Protein AF-A0AAN5L5R9-F1 (afdb_monomer)

Radius of gyration: 19.5 Å; Cα contacts (8 Å, |Δi|>4): 440; chains: 1; bounding box: 41×38×70 Å

Mean predicted aligned error: 10.66 Å

Secondary structure (DSSP, 8-state):
---------SEEEHHHHHHHHTS-HHHHHHHHHTTSS--EEEEEEEEEEEEEES-HHHHHHHHHHSPB-TT-TT--EESSSSEEEEEPP-EEETTTTEEE--SSEEEEEPTTSPEEEEEEEEPSEEEEEEEEE-HHHHHHHHHHSEEE--TT-EEESS--TTSPPEEEEEPPTTHHHHHT-----S---------EEEGGGEEEEHHHHHHHHTTTT--TTPPPGGGGT----HHHHHHHTT--S-SS--

Foldseek 3Di:
DDPQPDDPDQKDQLCVLCVVLVHDLLVVLVCVLVLLFFKWFFFDWFWWKKKFFAAQVVVQVVQVPFDFDPPDPQRWGDLDPFKTKHADQPDADPVVRDGDCPSQWDFDQALVRDTDRGIIMGHIITIGGIWTFDSVQSVCQSPPQKDFDAAQRTWWFFGDPSRTGIGIHGAAPCNVVVLPDPDPDPDDDRDGHRDMDGSRRIMHGPVSSSVSVVCSPVCPPRPNCCVTGHPPPVVCVVSSVRGDDDPRDD

pLDDT: mean 75.8, std 18.41, range [27.66, 96.88]

Structure (mmCIF, N/CA/C/O backbone):
data_AF-A0AAN5L5R9-F1
#
_entry.id   AF-A0AAN5L5R9-F1
#
loop_
_atom_site.group_PDB
_atom_site.id
_atom_site.type_symbol
_atom_site.label_atom_id
_atom_site.label_alt_id
_atom_site.label_comp_id
_atom_site.label_asym_id
_atom_site.label_entity_id
_atom_site.label_seq_id
_atom_site.pdbx_PDB_ins_code
_atom_site.Cartn_x
_atom_site.Cartn_y
_atom_site.Cartn_z
_atom_site.occupancy
_atom_site.B_iso_or_equiv
_atom_site.auth_seq_id
_atom_site.auth_comp_id
_atom_site.auth_asym_id
_atom_site.auth_atom_id
_atom_site.pdbx_PDB_model_num
ATOM 1 N N . MET A 1 1 ? 0.797 -4.386 36.782 1.00 36.53 1 MET A N 1
ATOM 2 C CA . MET A 1 1 ? 1.076 -5.592 35.977 1.00 36.53 1 MET A CA 1
ATOM 3 C C . MET A 1 1 ? 0.472 -5.332 34.610 1.00 36.53 1 MET A C 1
ATOM 5 O O . MET A 1 1 ? -0.740 -5.215 34.541 1.00 36.53 1 MET A O 1
ATOM 9 N N . SER A 1 2 ? 1.279 -5.068 33.577 1.00 42.81 2 SER A N 1
ATOM 10 C CA . SER A 1 2 ? 0.749 -4.835 32.228 1.00 42.81 2 SER A CA 1
ATOM 11 C C . SER A 1 2 ? 0.478 -6.187 31.583 1.00 42.81 2 SER A C 1
ATOM 13 O O . SER A 1 2 ? 1.408 -6.832 31.086 1.00 42.81 2 SER A O 1
ATOM 15 N N . ASP A 1 3 ? -0.774 -6.628 31.628 1.00 50.56 3 ASP A N 1
ATOM 16 C CA . ASP A 1 3 ? -1.231 -7.716 30.773 1.00 50.56 3 ASP A CA 1
ATOM 17 C C . ASP A 1 3 ? -0.926 -7.315 29.333 1.00 50.56 3 ASP A C 1
ATOM 19 O O . ASP A 1 3 ? -1.492 -6.376 28.776 1.00 50.56 3 ASP A O 1
ATOM 23 N N . THR A 1 4 ? 0.079 -7.962 28.754 1.00 64.94 4 THR A N 1
ATOM 24 C CA . THR A 1 4 ? 0.469 -7.725 27.371 1.00 64.94 4 THR A CA 1
ATOM 25 C C . THR A 1 4 ? -0.589 -8.420 26.535 1.00 64.94 4 THR A C 1
ATOM 27 O O . THR A 1 4 ? -0.493 -9.622 26.283 1.00 64.94 4 THR A O 1
ATOM 30 N N . THR A 1 5 ? -1.646 -7.687 26.178 1.00 78.06 5 THR A N 1
ATOM 31 C CA . THR A 1 5 ? -2.718 -8.190 25.321 1.00 78.06 5 THR A CA 1
ATOM 32 C C . THR A 1 5 ? -2.087 -8.836 24.090 1.00 78.06 5 THR A C 1
ATOM 34 O O . THR A 1 5 ? -1.408 -8.182 23.294 1.00 78.06 5 THR A O 1
ATOM 37 N N . LYS A 1 6 ? -2.238 -10.158 23.966 1.00 85.62 6 LYS A N 1
ATOM 38 C CA . LYS A 1 6 ? -1.639 -10.919 22.870 1.00 85.62 6 LYS A CA 1
ATOM 39 C C . LYS A 1 6 ? -2.410 -10.616 21.592 1.00 85.62 6 LYS A C 1
ATOM 41 O O . LYS A 1 6 ? -3.610 -10.861 21.528 1.00 85.62 6 LYS A O 1
ATOM 46 N N . ILE A 1 7 ? -1.714 -10.124 20.571 1.00 89.75 7 ILE A N 1
ATOM 47 C CA . ILE A 1 7 ? -2.296 -9.871 19.250 1.00 89.75 7 ILE A CA 1
ATOM 48 C C . ILE A 1 7 ? -2.116 -11.141 18.401 1.00 89.75 7 ILE A C 1
ATOM 50 O O . ILE A 1 7 ? -0.974 -11.509 18.124 1.00 89.75 7 ILE A O 1
ATOM 54 N N . PRO A 1 8 ? -3.197 -11.836 17.997 1.00 88.12 8 PRO A N 1
ATOM 55 C CA . PRO A 1 8 ? -3.121 -13.158 17.364 1.00 88.12 8 PRO A CA 1
ATOM 56 C C . PRO A 1 8 ? -2.949 -13.101 15.835 1.00 88.12 8 PRO A C 1
ATOM 58 O O . PRO A 1 8 ? -3.268 -14.059 15.134 1.00 88.12 8 PRO A O 1
ATOM 61 N N . PHE A 1 9 ? -2.519 -11.966 15.293 1.00 89.50 9 PHE A N 1
ATOM 62 C CA . PHE A 1 9 ? -2.365 -11.731 13.859 1.00 89.50 9 PHE A CA 1
ATOM 63 C C . PHE A 1 9 ? -1.174 -10.807 13.610 1.00 89.50 9 PHE A C 1
ATOM 65 O O . PHE A 1 9 ? -0.846 -10.000 14.472 1.00 89.50 9 PHE A O 1
ATOM 72 N N . SER A 1 10 ? -0.550 -10.899 12.433 1.00 88.69 10 SER A N 1
ATOM 73 C CA . SER A 1 10 ? 0.464 -9.932 11.968 1.00 88.69 10 SER A CA 1
ATOM 74 C C . SER A 1 10 ? -0.176 -8.705 11.312 1.00 88.69 10 SER A C 1
ATOM 76 O O . SER A 1 10 ? 0.349 -7.598 11.387 1.00 88.69 10 SER A O 1
ATOM 78 N N . PHE A 1 11 ? -1.337 -8.899 10.695 1.00 91.94 11 PHE A N 1
ATOM 79 C CA . PHE A 1 11 ? -2.220 -7.874 10.149 1.00 91.94 11 PHE A CA 1
ATOM 80 C C . PHE A 1 11 ? -3.629 -8.464 10.024 1.00 91.94 11 PHE A C 1
ATOM 82 O O . PHE A 1 11 ? -3.794 -9.685 9.954 1.00 91.94 11 PHE A O 1
ATOM 89 N N . CYS A 1 12 ? -4.657 -7.622 10.035 1.00 95.31 12 CYS A N 1
ATOM 90 C CA . CYS A 1 12 ? -6.041 -8.059 9.868 1.00 95.31 12 CYS A CA 1
ATOM 91 C C . CYS A 1 12 ? -6.899 -6.979 9.204 1.00 95.31 12 CYS A C 1
ATOM 93 O O . CYS A 1 12 ? -6.474 -5.831 9.098 1.00 95.31 12 CYS A O 1
ATOM 95 N N . ARG A 1 13 ? -8.097 -7.362 8.749 1.00 96.81 13 ARG A N 1
ATOM 96 C CA . ARG A 1 13 ? -9.115 -6.422 8.261 1.00 96.81 13 ARG A CA 1
ATOM 97 C C . ARG A 1 13 ? -9.458 -5.409 9.352 1.00 96.81 13 ARG A C 1
ATOM 99 O O . ARG A 1 13 ? -9.545 -5.799 10.520 1.00 96.81 13 ARG A O 1
ATOM 106 N N . ILE A 1 14 ? -9.720 -4.157 8.979 1.00 96.56 14 ILE A N 1
ATOM 107 C CA . ILE A 1 14 ? -9.965 -3.091 9.966 1.00 96.56 14 ILE A CA 1
ATOM 108 C C . ILE A 1 14 ? -11.141 -3.394 10.895 1.00 96.56 14 ILE A C 1
ATOM 110 O O . ILE A 1 14 ? -11.038 -3.127 12.084 1.00 96.56 14 ILE A O 1
ATOM 114 N N . LYS A 1 15 ? -12.194 -4.063 10.407 1.00 96.88 15 LYS A N 1
ATOM 115 C CA . LYS A 1 15 ? -13.332 -4.482 11.237 1.00 96.88 15 LYS A CA 1
ATOM 116 C C . LYS A 1 15 ? -12.912 -5.371 12.405 1.00 96.88 15 LYS A C 1
ATOM 118 O O . LYS A 1 15 ? -13.290 -5.127 13.541 1.00 96.88 15 LYS A O 1
ATOM 123 N N . ARG A 1 16 ? -12.045 -6.357 12.149 1.00 96.12 16 ARG A N 1
ATOM 124 C CA . ARG A 1 16 ? -11.528 -7.242 13.202 1.00 96.12 16 ARG A CA 1
ATOM 125 C C . ARG A 1 16 ? -10.667 -6.479 14.211 1.00 96.12 16 ARG A C 1
ATOM 127 O O . ARG A 1 16 ? -10.659 -6.837 15.385 1.00 96.12 16 ARG A O 1
ATOM 134 N N . ALA A 1 17 ? -9.921 -5.470 13.763 1.00 95.19 17 ALA A N 1
ATOM 135 C CA . ALA A 1 17 ? -9.147 -4.621 14.662 1.00 95.19 17 ALA A CA 1
ATOM 136 C C . ALA A 1 17 ? -10.046 -3.711 15.506 1.00 95.19 17 ALA A C 1
ATOM 138 O O . ALA A 1 17 ? -9.802 -3.588 16.700 1.00 95.19 17 ALA A O 1
ATOM 139 N N . ALA A 1 18 ? -11.091 -3.136 14.908 1.00 95.50 18 ALA A N 1
ATOM 140 C CA . ALA A 1 18 ? -12.093 -2.322 15.587 1.00 95.50 18 ALA A CA 1
ATOM 141 C C . ALA A 1 18 ? -12.791 -3.128 16.696 1.00 95.50 18 ALA A C 1
ATOM 143 O O . ALA A 1 18 ? -12.755 -2.728 17.858 1.00 95.50 18 ALA A O 1
ATOM 144 N N . ASP A 1 19 ? -13.268 -4.336 16.369 1.00 95.56 19 ASP A N 1
ATOM 145 C CA . ASP A 1 19 ? -13.865 -5.274 17.330 1.00 95.56 19 ASP A CA 1
ATOM 146 C C . ASP A 1 19 ? -12.900 -5.611 18.481 1.00 95.56 19 ASP A C 1
ATOM 148 O O . ASP A 1 19 ? -13.293 -5.694 19.643 1.00 95.56 19 ASP A O 1
ATOM 152 N N . PHE A 1 20 ? -11.617 -5.804 18.164 1.00 94.25 20 PHE A N 1
ATOM 153 C CA . PHE A 1 20 ? -10.586 -6.132 19.148 1.00 94.25 20 PHE A CA 1
ATOM 154 C C . PHE A 1 20 ? -10.223 -4.952 20.063 1.00 94.25 20 PHE A C 1
ATOM 156 O O . PHE A 1 20 ? -9.892 -5.165 21.228 1.00 94.25 20 PHE A O 1
ATOM 163 N N . LEU A 1 21 ? -10.271 -3.724 19.544 1.00 92.88 21 LEU A N 1
ATOM 164 C CA . LEU A 1 21 ? -9.996 -2.485 20.278 1.00 92.88 21 LEU A CA 1
ATOM 165 C C . LEU A 1 21 ? -11.235 -1.938 21.009 1.00 92.88 21 LEU A C 1
ATOM 167 O O . LEU A 1 21 ? -11.095 -1.066 21.861 1.00 92.88 21 LEU A O 1
ATOM 171 N N . GLY A 1 22 ? -12.431 -2.446 20.697 1.00 93.69 22 GLY A N 1
ATOM 172 C CA . GLY A 1 22 ? -13.693 -1.947 21.245 1.00 93.69 22 GLY A CA 1
ATOM 173 C C . GLY A 1 22 ? -14.091 -0.574 20.695 1.00 93.69 22 GLY A C 1
ATOM 174 O O . GLY A 1 22 ? -14.677 0.219 21.426 1.00 93.69 22 GLY A O 1
ATOM 175 N N . VAL A 1 23 ? -13.751 -0.289 19.435 1.00 94.38 23 VAL A N 1
ATOM 176 C CA . VAL A 1 23 ? -14.047 0.976 18.731 1.00 94.38 23 VAL A CA 1
ATOM 177 C C . VAL A 1 23 ? -14.793 0.699 17.424 1.00 94.38 23 VAL A C 1
ATOM 179 O O . VAL A 1 23 ? -14.916 -0.457 17.019 1.00 94.38 23 VAL A O 1
ATOM 182 N N . SER A 1 24 ? -15.307 1.732 16.757 1.00 95.12 24 SER A N 1
ATOM 183 C CA . SER A 1 24 ? -15.933 1.582 15.438 1.00 95.12 24 SER A CA 1
ATOM 184 C C . SER A 1 24 ? -14.896 1.554 14.304 1.00 95.12 24 SER A C 1
ATOM 186 O O . SER A 1 24 ? -13.744 1.962 14.475 1.00 95.12 24 SER A O 1
ATOM 188 N N . THR A 1 25 ? -15.284 1.067 13.120 1.00 95.81 25 THR A N 1
ATOM 189 C CA . THR A 1 25 ? -14.437 1.179 11.917 1.00 95.81 25 THR A CA 1
ATOM 190 C C . THR A 1 25 ? -14.239 2.638 11.509 1.00 95.81 25 THR A C 1
ATOM 192 O O . THR A 1 25 ? -13.125 3.002 11.129 1.00 95.81 25 THR A O 1
ATOM 195 N N . ASP A 1 26 ? -15.262 3.477 11.684 1.00 94.94 26 ASP A N 1
ATOM 196 C CA . ASP A 1 26 ? -15.213 4.923 11.442 1.00 94.94 26 ASP A CA 1
ATOM 197 C C . ASP A 1 26 ? -14.176 5.631 12.322 1.00 94.94 26 ASP A C 1
ATOM 199 O O . ASP A 1 26 ? -13.482 6.531 11.846 1.00 94.94 26 ASP A O 1
ATOM 203 N N . ASP A 1 27 ? -14.000 5.197 13.576 1.00 94.06 27 ASP A N 1
ATOM 204 C CA . A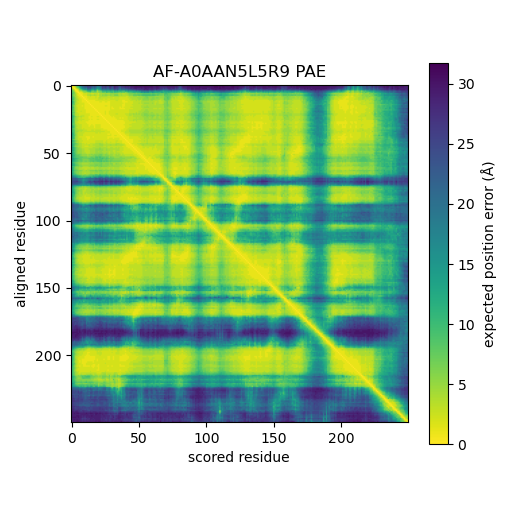SP A 1 27 ? -12.947 5.727 14.450 1.00 94.06 27 ASP A CA 1
ATOM 205 C C . ASP A 1 27 ? -11.562 5.435 13.856 1.00 94.06 27 ASP A C 1
ATOM 207 O O . ASP A 1 27 ? -10.722 6.328 13.756 1.00 94.06 27 ASP A O 1
ATOM 211 N N . LEU A 1 28 ? -11.324 4.203 13.389 1.00 94.75 28 LEU A N 1
ATOM 212 C CA . LEU A 1 28 ? -10.054 3.834 12.754 1.00 94.75 28 LEU A CA 1
ATOM 213 C C . LEU A 1 28 ? -9.829 4.582 11.432 1.00 94.75 28 LEU A C 1
ATOM 215 O O . LEU A 1 28 ? -8.716 5.037 11.172 1.00 94.75 28 LEU A O 1
ATOM 219 N N . LEU A 1 29 ? -10.869 4.749 10.612 1.00 94.19 29 LEU A N 1
ATOM 220 C CA . LEU A 1 29 ? -10.805 5.560 9.394 1.00 94.19 29 LEU A CA 1
ATOM 221 C C . LEU A 1 29 ? -10.483 7.025 9.716 1.00 94.19 29 LEU A C 1
ATOM 223 O O . LEU A 1 29 ? -9.623 7.618 9.069 1.00 94.19 29 LEU A O 1
ATOM 227 N N . SER A 1 30 ? -11.094 7.591 10.756 1.00 92.62 30 SER A N 1
ATOM 228 C CA . SER A 1 30 ? -10.844 8.967 11.205 1.00 92.62 30 SER A CA 1
ATOM 229 C C . SER A 1 30 ? -9.409 9.159 11.701 1.00 92.62 30 SER A C 1
ATOM 231 O O . SER A 1 30 ? -8.770 10.169 11.392 1.00 92.62 30 SER A O 1
ATOM 233 N N . LEU A 1 31 ? -8.860 8.172 12.418 1.00 91.62 31 LEU A N 1
ATOM 234 C CA . LEU A 1 31 ? -7.445 8.162 12.798 1.00 91.62 31 LEU A CA 1
ATOM 235 C C . LEU A 1 31 ? -6.528 8.088 11.578 1.00 91.62 31 LEU A C 1
ATOM 237 O O . LEU A 1 31 ? -5.478 8.725 11.575 1.00 91.62 31 LEU A O 1
ATOM 241 N N . ALA A 1 32 ? -6.907 7.329 10.551 1.00 90.50 32 ALA A N 1
ATOM 242 C CA . ALA A 1 32 ? -6.136 7.227 9.319 1.00 90.50 32 ALA A CA 1
ATOM 243 C C . ALA A 1 32 ? -6.168 8.535 8.511 1.00 90.50 32 ALA A C 1
ATOM 245 O O . ALA A 1 32 ? -5.127 8.971 8.031 1.00 90.50 32 ALA A O 1
ATOM 246 N N . VAL A 1 33 ? -7.327 9.203 8.425 1.00 88.62 33 VAL A N 1
ATOM 247 C CA . VAL A 1 33 ? -7.455 10.537 7.803 1.00 88.62 33 VAL A CA 1
ATOM 248 C C . VAL A 1 33 ? -6.671 11.598 8.576 1.00 88.62 33 VAL A C 1
ATOM 250 O O . VAL A 1 33 ? -6.102 12.503 7.980 1.00 88.62 33 VAL A O 1
ATOM 253 N N . SER A 1 34 ? -6.589 11.464 9.899 1.00 85.75 34 SER A N 1
ATOM 254 C CA . SER A 1 34 ? -5.754 12.324 10.748 1.00 85.75 34 SER A CA 1
ATOM 255 C C . SER A 1 34 ? -4.280 11.897 10.764 1.00 85.75 34 SER A C 1
ATOM 257 O O . SER A 1 34 ? -3.533 12.348 11.624 1.00 85.75 34 SER A O 1
ATOM 259 N N . GLU A 1 35 ? -3.876 10.970 9.889 1.00 84.12 35 GLU A N 1
ATOM 260 C CA . GLU A 1 35 ? -2.507 10.456 9.762 1.00 84.12 35 GLU A CA 1
ATOM 261 C C . GLU A 1 35 ? -1.923 9.864 11.063 1.00 84.12 35 GLU A C 1
ATOM 263 O O . GLU A 1 35 ? -0.708 9.704 11.209 1.00 84.12 35 GLU A O 1
ATOM 268 N N . LYS A 1 36 ? -2.776 9.476 12.019 1.00 86.31 36 LYS A N 1
ATOM 269 C CA . LYS A 1 36 ? -2.401 8.844 13.300 1.00 86.31 36 LYS A CA 1
ATOM 270 C C . LYS A 1 36 ? -2.150 7.346 13.169 1.00 86.31 36 LYS A C 1
ATOM 272 O O . LYS A 1 36 ? -1.428 6.768 13.980 1.00 86.31 36 LYS A O 1
ATOM 277 N N . ILE A 1 37 ? -2.736 6.715 12.154 1.00 90.06 37 ILE A N 1
ATOM 278 C CA . ILE A 1 37 ? -2.472 5.325 11.769 1.00 90.06 37 ILE A CA 1
ATOM 279 C C . ILE A 1 37 ? -2.349 5.203 10.248 1.00 90.06 37 ILE A C 1
ATOM 281 O O . ILE A 1 37 ? -2.647 6.133 9.508 1.00 90.06 37 ILE A O 1
ATOM 285 N N . THR A 1 38 ? -1.942 4.027 9.773 1.00 89.31 38 THR A N 1
ATOM 286 C CA . THR A 1 38 ? -1.720 3.741 8.350 1.00 89.31 38 THR A CA 1
ATOM 287 C C . THR A 1 38 ? -2.502 2.499 7.975 1.00 89.31 38 THR A C 1
ATOM 289 O O . THR A 1 38 ? -2.138 1.377 8.333 1.00 89.31 38 THR A O 1
ATOM 292 N N . LEU A 1 39 ? -3.574 2.698 7.223 1.00 92.50 39 LEU A N 1
ATOM 293 C CA . LEU A 1 39 ? -4.335 1.595 6.662 1.00 92.50 39 LEU A CA 1
ATOM 294 C C . LEU A 1 39 ? -3.689 1.131 5.359 1.00 92.50 39 LEU A C 1
ATOM 296 O O . LEU A 1 39 ? -2.985 1.881 4.690 1.00 92.50 39 LEU A O 1
ATOM 300 N N . CYS A 1 40 ? -3.891 -0.137 5.034 1.00 92.56 40 CYS A N 1
ATOM 301 C CA . CYS A 1 40 ? -3.339 -0.770 3.845 1.00 92.56 40 CYS A CA 1
ATOM 302 C C . CYS A 1 40 ? -4.442 -1.473 3.061 1.00 92.56 40 CYS A C 1
ATOM 304 O O . CYS A 1 40 ? -5.400 -1.962 3.648 1.00 92.56 40 CYS A O 1
ATOM 306 N N . VAL A 1 41 ? -4.259 -1.637 1.761 1.00 93.06 41 VAL A N 1
ATOM 307 C CA . VAL A 1 41 ? -4.936 -2.670 0.974 1.00 93.06 41 VAL A CA 1
ATOM 308 C C . VAL A 1 41 ? -4.001 -3.861 0.821 1.00 93.06 41 VAL A C 1
ATOM 310 O O . VAL A 1 41 ? -2.780 -3.704 0.783 1.00 93.06 41 VAL A O 1
ATOM 313 N N . ARG A 1 42 ? -4.563 -5.068 0.754 1.00 92.19 42 ARG A N 1
ATOM 314 C CA . ARG A 1 42 ? -3.791 -6.277 0.460 1.00 92.19 42 ARG A CA 1
ATOM 315 C C . ARG A 1 42 ? -3.944 -6.619 -1.016 1.00 92.19 42 ARG A C 1
ATOM 317 O O . ARG A 1 42 ? -5.037 -6.988 -1.431 1.00 92.19 42 ARG A O 1
ATOM 324 N N . LEU A 1 43 ? -2.852 -6.535 -1.762 1.00 90.31 43 LEU A N 1
ATOM 325 C CA . LEU A 1 43 ? -2.796 -6.864 -3.181 1.00 90.31 43 LEU A CA 1
ATOM 326 C C . LEU A 1 43 ? -2.277 -8.286 -3.393 1.00 90.31 43 LEU A C 1
ATOM 328 O O . LEU A 1 43 ? -1.421 -8.771 -2.645 1.00 90.31 43 LEU A O 1
ATOM 332 N N . ASP A 1 44 ? -2.795 -8.928 -4.434 1.00 88.56 44 ASP A N 1
ATOM 333 C CA . ASP A 1 44 ? -2.403 -10.264 -4.873 1.00 88.56 44 ASP A CA 1
ATOM 334 C C . ASP A 1 44 ? -2.134 -10.254 -6.382 1.00 88.56 44 ASP A C 1
ATOM 336 O O . ASP A 1 44 ? -2.908 -10.765 -7.186 1.00 88.56 44 ASP A O 1
ATOM 340 N N . GLY A 1 45 ? -1.057 -9.570 -6.770 1.00 87.31 45 GLY A N 1
ATOM 341 C CA . GLY A 1 45 ? -0.596 -9.512 -8.153 1.00 87.31 45 GLY A CA 1
ATOM 342 C C . GLY A 1 45 ? -1.276 -8.438 -8.997 1.00 87.31 45 GLY A C 1
ATOM 343 O O . GLY A 1 45 ? -1.559 -8.684 -10.168 1.00 87.31 45 GLY A O 1
ATOM 344 N N . LEU A 1 46 ? -1.531 -7.255 -8.424 1.00 87.56 46 LEU A N 1
ATOM 345 C CA . LEU A 1 46 ? -2.071 -6.115 -9.172 1.00 87.56 46 LEU A CA 1
ATOM 346 C C . LEU A 1 46 ? -1.073 -5.688 -10.255 1.00 87.56 46 LEU A C 1
ATOM 348 O O . LEU A 1 46 ? 0.044 -5.281 -9.926 1.00 87.56 46 LEU A O 1
ATOM 352 N N . LYS A 1 47 ? -1.479 -5.763 -11.527 1.00 87.44 47 LYS A N 1
ATOM 353 C CA . LYS A 1 47 ? -0.670 -5.301 -12.659 1.00 87.44 47 LYS A CA 1
ATOM 354 C C . LYS A 1 47 ? -0.443 -3.793 -12.534 1.00 87.44 47 LYS A C 1
ATOM 356 O O . LYS A 1 47 ? -1.391 -3.031 -12.348 1.00 87.44 47 LYS A O 1
ATOM 361 N N . SER A 1 48 ? 0.818 -3.384 -12.506 1.00 87.56 48 SER A N 1
ATOM 362 C CA . SER A 1 48 ? 1.210 -2.022 -12.143 1.00 87.56 48 SER A CA 1
ATOM 363 C C . SER A 1 48 ? 2.630 -1.680 -12.591 1.00 87.56 48 SER A C 1
ATOM 365 O O . SER A 1 48 ? 3.413 -2.565 -12.925 1.00 87.56 48 SER A O 1
ATOM 367 N N . VAL A 1 49 ? 2.962 -0.393 -12.556 1.00 88.31 49 VAL A N 1
ATOM 368 C CA . VAL A 1 49 ? 4.329 0.137 -12.665 1.00 88.31 49 VAL A CA 1
ATOM 369 C C . VAL A 1 49 ? 4.723 0.783 -11.337 1.00 88.31 49 VAL A C 1
ATOM 371 O O . VAL A 1 49 ? 3.880 1.372 -10.653 1.00 88.31 49 VAL A O 1
ATOM 374 N N . LEU A 1 50 ? 5.999 0.675 -10.959 1.00 89.25 50 LEU A N 1
ATOM 375 C CA . LEU A 1 50 ? 6.578 1.468 -9.879 1.00 89.25 50 LEU A CA 1
ATOM 376 C C . LEU A 1 50 ? 7.051 2.803 -10.439 1.00 89.25 50 LEU A C 1
ATOM 378 O O . LEU A 1 50 ? 7.875 2.832 -11.347 1.00 89.25 50 LEU A O 1
ATOM 382 N N . TRP A 1 51 ? 6.589 3.896 -9.850 1.00 86.69 51 TRP A N 1
ATOM 383 C CA . TRP A 1 51 ? 7.155 5.221 -10.069 1.00 86.69 51 TRP A CA 1
ATOM 384 C C . TRP A 1 51 ? 7.961 5.603 -8.832 1.00 86.69 51 TRP A C 1
ATOM 386 O O . TRP A 1 51 ? 7.433 5.567 -7.719 1.00 86.69 51 TRP A O 1
ATOM 396 N N . ILE A 1 52 ? 9.249 5.890 -9.015 1.00 87.25 52 ILE A N 1
ATOM 397 C CA . ILE A 1 52 ? 10.242 5.941 -7.938 1.00 87.25 52 ILE A CA 1
ATOM 398 C C . ILE A 1 52 ? 11.119 7.193 -8.064 1.00 87.25 52 ILE A C 1
ATOM 400 O O . ILE A 1 52 ? 11.558 7.545 -9.157 1.00 87.25 52 ILE A O 1
ATOM 404 N N . GLU A 1 53 ? 11.421 7.850 -6.943 1.00 85.62 53 GLU A N 1
ATOM 405 C CA . GLU A 1 53 ? 12.470 8.875 -6.867 1.00 85.62 53 GLU A CA 1
ATOM 406 C C . GLU A 1 53 ? 13.867 8.227 -6.891 1.00 85.62 53 GLU A C 1
ATOM 408 O O . GLU A 1 53 ? 14.182 7.361 -6.080 1.00 85.62 53 GLU A O 1
ATOM 413 N N . GLY A 1 54 ? 14.717 8.646 -7.822 1.00 86.50 54 GLY A N 1
ATOM 414 C CA . GLY A 1 54 ? 16.072 8.141 -8.030 1.00 86.50 54 GLY A CA 1
ATOM 415 C C . GLY A 1 54 ? 16.415 7.999 -9.511 1.00 86.50 54 GLY A C 1
ATOM 416 O O . GLY A 1 54 ? 15.534 7.989 -10.378 1.00 86.50 54 GLY A O 1
ATOM 417 N N . ASN A 1 55 ? 17.710 7.880 -9.813 1.00 88.44 55 ASN A N 1
ATOM 418 C CA . ASN A 1 55 ? 18.155 7.589 -11.174 1.00 88.44 55 ASN A CA 1
ATOM 419 C C . ASN A 1 55 ? 18.075 6.085 -11.483 1.00 88.44 55 ASN A C 1
ATOM 421 O O . ASN A 1 55 ? 18.228 5.236 -10.605 1.00 88.44 55 ASN A O 1
ATOM 425 N N . ALA A 1 56 ? 17.840 5.762 -12.753 1.00 87.06 56 ALA A N 1
ATOM 426 C CA . ALA A 1 56 ? 17.542 4.405 -13.203 1.00 87.06 56 ALA A CA 1
ATOM 427 C C . ALA A 1 56 ? 18.646 3.380 -12.885 1.00 87.06 56 ALA A C 1
ATOM 429 O O . ALA A 1 56 ? 18.350 2.224 -12.570 1.00 87.06 56 ALA A O 1
ATOM 430 N N . THR A 1 57 ? 19.913 3.796 -12.950 1.00 85.44 57 THR A N 1
ATOM 431 C CA . THR A 1 57 ? 21.062 2.922 -12.683 1.00 85.44 57 THR A CA 1
ATOM 432 C C . THR A 1 57 ? 21.115 2.531 -11.209 1.00 85.44 57 THR A C 1
ATOM 434 O O . THR A 1 57 ? 21.124 1.344 -10.894 1.00 85.44 57 THR A O 1
ATOM 437 N N . GLU A 1 58 ? 21.060 3.510 -10.302 1.00 88.44 58 GLU A N 1
ATOM 438 C CA . GLU A 1 58 ? 21.061 3.265 -8.855 1.00 88.44 58 GLU A CA 1
ATOM 439 C C . GLU A 1 58 ? 19.844 2.451 -8.412 1.00 88.44 58 GLU A C 1
ATOM 441 O O . GLU A 1 58 ? 19.959 1.567 -7.564 1.00 88.44 58 GLU A O 1
ATOM 446 N N . LEU A 1 59 ? 18.679 2.706 -9.012 1.00 89.19 59 LEU A N 1
ATOM 447 C CA . LEU A 1 59 ? 17.458 1.963 -8.710 1.00 89.19 59 LEU A CA 1
ATOM 448 C C . LEU A 1 59 ? 17.515 0.513 -9.191 1.00 89.19 59 LEU A C 1
ATOM 450 O O . LEU A 1 59 ? 16.991 -0.373 -8.516 1.00 89.19 59 LEU A O 1
ATOM 454 N N . SER A 1 60 ? 18.179 0.252 -10.318 1.00 88.69 60 SER A N 1
ATOM 455 C CA . SER A 1 60 ? 18.402 -1.115 -10.798 1.00 88.69 60 SER A CA 1
ATOM 456 C C . SER A 1 60 ? 19.282 -1.901 -9.823 1.00 88.69 60 SER A C 1
ATOM 458 O O . SER A 1 60 ? 18.924 -3.015 -9.438 1.00 88.69 60 SER A O 1
ATOM 460 N N . ASP A 1 61 ? 20.380 -1.300 -9.356 1.00 88.62 61 ASP A N 1
ATOM 461 C CA . ASP A 1 61 ? 21.268 -1.911 -8.359 1.00 88.62 61 ASP A CA 1
ATOM 462 C C . ASP A 1 61 ? 20.553 -2.124 -7.017 1.00 88.62 61 ASP A C 1
ATOM 464 O O . ASP A 1 61 ? 20.654 -3.192 -6.404 1.00 88.62 61 ASP A O 1
ATOM 468 N N . TRP A 1 62 ? 19.777 -1.129 -6.575 1.00 89.88 62 TRP A N 1
ATOM 469 C CA . TRP A 1 62 ? 18.954 -1.221 -5.373 1.00 89.88 62 TRP A CA 1
ATOM 470 C C . TRP A 1 62 ? 17.960 -2.380 -5.462 1.00 89.88 62 TRP A C 1
ATOM 472 O O . TRP A 1 62 ? 17.927 -3.217 -4.559 1.00 89.88 62 TRP A O 1
ATOM 482 N N . TYR A 1 63 ? 17.190 -2.482 -6.546 1.00 88.88 63 TYR A N 1
ATOM 483 C CA . TYR A 1 63 ? 16.171 -3.519 -6.695 1.00 88.88 63 TYR A CA 1
ATOM 484 C C . TYR A 1 63 ? 16.778 -4.927 -6.711 1.00 88.88 63 TYR A C 1
ATOM 486 O O . TYR A 1 63 ? 16.270 -5.825 -6.039 1.00 88.88 63 TYR A O 1
ATOM 494 N N . LEU A 1 64 ? 17.917 -5.109 -7.387 1.00 85.62 64 LEU A N 1
ATOM 495 C CA . LEU A 1 64 ? 18.652 -6.378 -7.397 1.00 85.62 64 LEU A CA 1
ATOM 496 C C . LEU A 1 64 ? 19.240 -6.745 -6.027 1.00 85.62 64 LEU A C 1
ATOM 498 O O . LEU A 1 64 ? 19.426 -7.926 -5.734 1.00 85.62 64 LEU A O 1
ATOM 502 N N . SER A 1 65 ? 19.508 -5.757 -5.170 1.00 88.44 65 SER A N 1
ATOM 503 C CA . SER A 1 65 ? 19.962 -5.998 -3.796 1.00 88.44 65 SER A CA 1
ATOM 504 C C . SER A 1 65 ? 18.849 -6.502 -2.863 1.00 88.44 65 SER A C 1
ATOM 506 O O . SER A 1 65 ? 19.137 -7.049 -1.793 1.00 88.44 65 SER A O 1
ATOM 508 N N . LEU A 1 66 ? 17.576 -6.339 -3.248 1.00 88.88 66 LEU A N 1
ATOM 509 C CA . LEU A 1 66 ? 16.435 -6.726 -2.425 1.00 88.88 66 LEU A CA 1
ATOM 510 C C . LEU A 1 66 ? 16.308 -8.247 -2.325 1.00 88.88 66 LEU A C 1
ATOM 512 O O . LEU A 1 66 ? 16.381 -8.979 -3.312 1.00 88.88 66 LEU A O 1
ATOM 516 N N . SER A 1 67 ? 16.001 -8.724 -1.118 1.00 86.38 67 SER A N 1
ATOM 517 C CA . SER A 1 67 ? 15.700 -10.140 -0.895 1.00 86.38 67 SER A CA 1
ATOM 518 C C . SER A 1 67 ? 14.488 -10.601 -1.711 1.00 86.38 67 SER A C 1
ATOM 520 O O . SER A 1 67 ? 13.475 -9.901 -1.798 1.00 86.38 67 SER A O 1
ATOM 522 N N . THR A 1 68 ? 14.557 -11.815 -2.247 1.00 80.56 68 THR A N 1
ATOM 523 C CA . THR A 1 68 ? 13.435 -12.433 -2.953 1.00 80.56 68 THR A CA 1
ATOM 524 C C . THR A 1 68 ? 12.320 -12.823 -1.983 1.00 80.56 68 THR A C 1
ATOM 526 O O . THR A 1 68 ? 12.551 -13.372 -0.899 1.00 80.56 68 THR A O 1
ATOM 529 N N . ASN A 1 69 ? 11.076 -12.571 -2.378 1.00 73.81 69 ASN A N 1
ATOM 530 C CA . ASN A 1 69 ? 9.900 -13.072 -1.693 1.00 73.81 69 ASN A CA 1
ATOM 531 C C . ASN A 1 69 ? 9.686 -14.541 -2.081 1.00 73.81 69 ASN A C 1
ATOM 533 O O . ASN A 1 69 ? 9.077 -14.857 -3.101 1.00 73.81 69 ASN A O 1
ATOM 537 N N . ASN A 1 70 ? 10.163 -15.451 -1.233 1.00 55.00 70 ASN A N 1
ATOM 538 C CA . ASN A 1 70 ? 10.072 -16.902 -1.443 1.00 55.00 70 ASN A CA 1
ATOM 539 C C . ASN A 1 70 ? 8.623 -17.447 -1.508 1.00 55.00 70 ASN A C 1
ATOM 541 O O . ASN A 1 70 ? 8.432 -18.649 -1.670 1.00 55.00 70 ASN A O 1
ATOM 545 N N . SER A 1 71 ? 7.601 -16.595 -1.339 1.00 51.97 71 SER A N 1
ATOM 546 C CA . SER A 1 71 ? 6.182 -16.966 -1.287 1.00 51.97 71 SER A CA 1
ATOM 547 C C . SER A 1 71 ? 5.466 -16.991 -2.644 1.00 51.97 71 SER A C 1
ATOM 549 O O . SER A 1 71 ? 4.330 -17.465 -2.681 1.00 51.97 71 SER A O 1
ATOM 551 N N . ALA A 1 72 ? 6.042 -16.475 -3.735 1.00 52.03 72 ALA A N 1
ATOM 552 C CA . ALA A 1 72 ? 5.309 -16.319 -4.996 1.00 52.03 72 ALA A CA 1
ATOM 553 C C . ALA A 1 72 ? 6.061 -16.892 -6.204 1.00 52.03 72 ALA A C 1
ATOM 555 O O . ALA A 1 72 ? 7.250 -16.648 -6.388 1.00 52.03 72 ALA A O 1
ATOM 556 N N . LEU A 1 73 ? 5.313 -17.569 -7.082 1.00 50.34 73 LEU A N 1
ATOM 557 C CA . LEU A 1 73 ? 5.724 -18.092 -8.397 1.00 50.34 73 LEU A CA 1
ATOM 558 C C . LEU A 1 73 ? 6.280 -17.018 -9.367 1.00 50.34 73 LEU A C 1
ATOM 560 O O . LEU A 1 73 ? 6.650 -17.348 -10.488 1.00 50.34 73 LEU A O 1
ATOM 564 N N . ALA A 1 74 ? 6.328 -15.747 -8.958 1.00 59.97 74 ALA A N 1
ATOM 565 C CA . ALA A 1 74 ? 6.570 -14.584 -9.809 1.00 59.97 74 ALA A CA 1
ATOM 566 C C . ALA A 1 74 ? 7.937 -13.899 -9.602 1.00 59.97 74 ALA A C 1
ATOM 568 O O . ALA A 1 74 ? 8.133 -12.824 -10.148 1.00 59.97 74 ALA A O 1
ATOM 569 N N . PHE A 1 75 ? 8.869 -14.463 -8.817 1.00 75.06 75 PHE A N 1
ATOM 570 C CA . PHE A 1 75 ? 10.173 -13.825 -8.527 1.00 75.06 75 PHE A CA 1
ATOM 571 C C . PHE A 1 75 ? 10.049 -12.386 -7.973 1.00 75.06 75 PHE A C 1
ATOM 573 O O . PHE A 1 75 ? 10.814 -11.495 -8.325 1.00 75.06 75 PHE A O 1
ATOM 580 N N . ALA A 1 76 ? 9.069 -12.139 -7.097 1.00 87.00 76 ALA A N 1
ATOM 581 C CA . ALA A 1 76 ? 8.895 -10.821 -6.487 1.00 87.00 76 ALA A CA 1
ATOM 582 C C . ALA A 1 76 ? 10.048 -10.485 -5.528 1.00 87.00 76 ALA A C 1
ATOM 584 O O . ALA A 1 76 ? 10.513 -11.350 -4.786 1.00 87.00 76 ALA A O 1
ATOM 585 N N . HIS A 1 77 ? 10.440 -9.216 -5.469 1.00 89.06 77 HIS A N 1
ATOM 586 C CA . HIS A 1 77 ? 11.409 -8.691 -4.508 1.00 89.06 77 HIS A CA 1
ATOM 587 C C . HIS A 1 77 ? 10.699 -7.984 -3.349 1.00 89.06 77 HIS A C 1
ATOM 589 O O . HIS A 1 77 ? 9.695 -7.291 -3.542 1.00 89.06 77 HIS A O 1
ATOM 595 N N . ASN A 1 78 ? 11.203 -8.172 -2.127 1.00 88.69 78 ASN A N 1
ATOM 596 C CA . ASN A 1 78 ? 10.681 -7.508 -0.932 1.00 88.69 78 ASN A CA 1
ATOM 597 C C . ASN A 1 78 ? 11.173 -6.058 -0.892 1.00 88.69 78 ASN A C 1
ATOM 599 O O . ASN A 1 78 ? 12.331 -5.817 -0.564 1.00 88.69 78 ASN A O 1
ATOM 603 N N . ILE A 1 79 ? 10.283 -5.109 -1.184 1.00 88.62 79 ILE A N 1
ATOM 604 C CA . ILE A 1 79 ? 10.553 -3.668 -1.061 1.00 88.62 79 ILE A CA 1
ATOM 605 C C . ILE A 1 79 ? 10.482 -3.243 0.410 1.00 88.62 79 ILE A C 1
ATOM 607 O O . ILE A 1 79 ? 11.246 -2.403 0.866 1.00 88.62 79 ILE A O 1
ATOM 611 N N . SER A 1 80 ? 9.562 -3.835 1.172 1.00 84.31 80 SER A N 1
ATOM 612 C CA . SER A 1 80 ? 9.457 -3.641 2.618 1.00 84.31 80 SER A CA 1
ATOM 613 C C . SER A 1 80 ? 9.079 -4.954 3.300 1.00 84.31 80 SER A C 1
ATOM 615 O O . SER A 1 80 ? 8.843 -5.976 2.654 1.00 84.31 80 SER A O 1
ATOM 617 N N . LYS A 1 81 ? 8.948 -4.933 4.632 1.00 82.19 81 LYS A N 1
ATOM 618 C CA . LYS A 1 81 ? 8.530 -6.103 5.422 1.00 82.19 81 LYS A CA 1
ATOM 619 C C . LYS A 1 81 ? 7.220 -6.744 4.936 1.00 82.19 81 LYS A C 1
ATOM 621 O O . LYS A 1 81 ? 7.047 -7.949 5.102 1.00 82.19 81 LYS A O 1
ATOM 626 N N . TYR A 1 82 ? 6.282 -5.950 4.416 1.00 85.56 82 TYR A N 1
ATOM 627 C CA . TYR A 1 82 ? 4.968 -6.440 3.982 1.00 85.56 82 TYR A CA 1
ATOM 628 C C . TYR A 1 82 ? 4.643 -6.108 2.526 1.00 85.56 82 TYR A C 1
ATOM 630 O O . TYR A 1 82 ? 3.556 -6.462 2.077 1.00 85.56 82 TYR A O 1
ATOM 638 N N . THR A 1 83 ? 5.549 -5.455 1.802 1.00 88.38 83 THR A N 1
ATOM 639 C CA . THR A 1 83 ? 5.326 -4.988 0.435 1.00 88.38 83 THR A CA 1
ATOM 640 C C . THR A 1 83 ? 6.337 -5.633 -0.501 1.00 88.38 83 THR A C 1
ATOM 642 O O . THR A 1 83 ? 7.541 -5.580 -0.251 1.00 88.38 83 THR A O 1
ATOM 645 N N . SER A 1 84 ? 5.862 -6.223 -1.595 1.00 90.62 84 SER A N 1
ATOM 646 C CA . SER A 1 84 ? 6.734 -6.817 -2.608 1.00 90.62 84 SER A CA 1
ATOM 647 C C . SER A 1 84 ? 6.226 -6.549 -4.015 1.00 90.62 84 SER A C 1
ATOM 649 O O . SER A 1 84 ? 5.019 -6.418 -4.229 1.00 90.62 84 SER A O 1
ATOM 651 N N . PHE A 1 85 ? 7.149 -6.513 -4.967 1.00 90.62 85 PHE A N 1
ATOM 652 C CA . PHE A 1 85 ? 6.854 -6.263 -6.372 1.00 90.62 85 PHE A CA 1
ATOM 653 C C . PHE A 1 85 ? 7.672 -7.199 -7.256 1.00 90.62 85 PHE A C 1
ATOM 655 O O . PHE A 1 85 ? 8.858 -7.396 -6.995 1.00 90.62 85 PHE A O 1
ATOM 662 N N . ALA A 1 86 ? 7.048 -7.770 -8.280 1.00 89.81 86 ALA A N 1
ATOM 663 C CA . ALA A 1 86 ? 7.719 -8.533 -9.329 1.00 89.81 86 ALA A CA 1
ATOM 664 C C . ALA A 1 86 ? 7.686 -7.733 -10.625 1.00 89.81 86 ALA A C 1
ATOM 666 O O . ALA A 1 86 ? 6.609 -7.299 -11.008 1.00 89.81 86 ALA A O 1
ATOM 667 N N . ILE A 1 87 ? 8.818 -7.570 -11.300 1.00 87.44 87 ILE A N 1
ATOM 668 C CA . ILE A 1 87 ? 8.846 -7.006 -12.654 1.00 87.44 87 ILE A CA 1
ATOM 669 C C . ILE A 1 87 ? 8.559 -8.138 -13.658 1.00 87.44 87 ILE A C 1
ATOM 671 O O . ILE A 1 87 ? 9.162 -9.211 -13.573 1.00 87.44 87 ILE A O 1
ATOM 675 N N . ASP A 1 88 ? 7.598 -7.922 -14.562 1.00 80.44 88 ASP A N 1
ATOM 676 C CA . ASP A 1 88 ? 7.185 -8.895 -15.579 1.00 80.44 88 ASP A CA 1
ATOM 677 C C . ASP A 1 88 ? 8.287 -9.067 -16.643 1.00 80.44 88 ASP A C 1
ATOM 679 O O . ASP A 1 88 ? 8.977 -8.118 -17.017 1.00 80.44 88 ASP A O 1
ATOM 683 N N . ARG A 1 89 ? 8.456 -10.305 -17.129 1.00 71.94 89 ARG A N 1
ATOM 684 C CA . ARG A 1 89 ? 9.479 -10.708 -18.115 1.00 71.94 89 ARG A CA 1
ATOM 685 C C . ARG A 1 89 ? 9.260 -10.034 -19.466 1.00 71.94 89 ARG A C 1
ATOM 687 O O . ARG A 1 89 ? 8.241 -10.296 -20.094 1.00 71.94 89 ARG A O 1
ATOM 694 N N . VAL A 1 90 ? 10.241 -9.249 -19.922 1.00 65.00 90 VAL A N 1
ATOM 695 C CA . VAL A 1 90 ? 10.196 -8.556 -21.225 1.00 65.00 90 VAL A CA 1
ATOM 696 C C . VAL A 1 90 ? 10.727 -9.445 -22.354 1.00 65.00 90 VAL A C 1
ATOM 698 O O . VAL A 1 90 ? 10.120 -9.510 -23.417 1.00 65.00 90 VAL A O 1
ATOM 701 N N . SER A 1 91 ? 11.839 -10.162 -22.151 1.00 66.50 91 SER A N 1
ATOM 702 C CA . SER A 1 91 ? 12.379 -11.085 -23.165 1.00 66.50 91 SER A CA 1
ATOM 703 C C . SER A 1 91 ? 13.252 -12.199 -22.572 1.00 66.50 91 SER A C 1
ATOM 705 O O . SER A 1 91 ? 13.573 -12.204 -21.380 1.00 66.50 91 SER A O 1
ATOM 707 N N . TYR A 1 92 ? 13.596 -13.184 -23.406 1.00 73.88 92 TYR A N 1
ATOM 708 C CA . TYR A 1 92 ? 14.387 -14.358 -23.044 1.00 73.88 92 TYR A CA 1
ATOM 709 C C . TYR A 1 92 ? 15.495 -14.587 -24.072 1.00 73.88 92 TYR A C 1
ATOM 711 O O . TYR A 1 92 ? 15.219 -14.632 -25.270 1.00 73.88 92 TYR A O 1
ATOM 719 N N . ASP A 1 93 ? 16.730 -14.729 -23.602 1.00 75.06 93 ASP A N 1
ATOM 720 C CA . ASP A 1 93 ? 17.855 -15.183 -24.408 1.00 75.06 93 ASP A CA 1
ATOM 7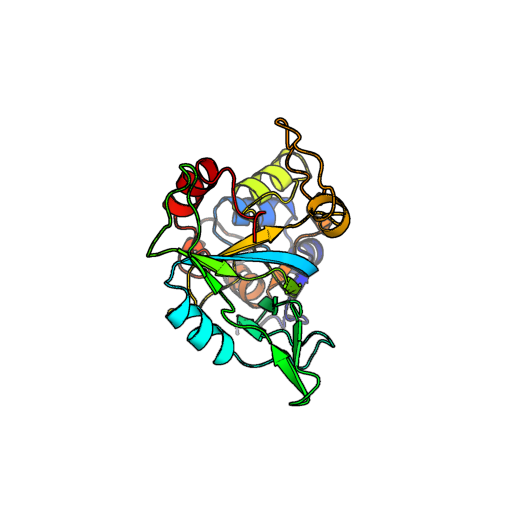21 C C . ASP A 1 93 ? 17.851 -16.715 -24.446 1.00 75.06 93 ASP A C 1
ATOM 723 O O . ASP A 1 93 ? 18.278 -17.380 -23.500 1.00 75.06 93 ASP A O 1
ATOM 727 N N . GLU A 1 94 ? 17.353 -17.285 -25.544 1.00 77.62 94 GLU A N 1
ATOM 728 C CA . GLU A 1 94 ? 17.326 -18.738 -25.737 1.00 77.62 94 GLU A CA 1
ATOM 729 C C . GLU A 1 94 ? 18.728 -19.362 -25.831 1.00 77.62 94 GLU A C 1
ATOM 731 O O . GLU A 1 94 ? 18.880 -20.546 -25.532 1.00 77.62 94 GLU A O 1
ATOM 736 N N . GLU A 1 95 ? 19.754 -18.604 -26.239 1.00 80.50 95 GLU A N 1
ATOM 737 C CA . GLU A 1 95 ? 21.114 -19.132 -26.392 1.00 80.50 95 GLU A CA 1
ATOM 738 C C . GLU A 1 95 ? 21.822 -19.284 -25.041 1.00 80.50 95 GLU A C 1
ATOM 740 O O . GLU A 1 95 ? 22.574 -20.243 -24.846 1.00 80.50 95 GLU A O 1
ATOM 745 N N . ASN A 1 96 ? 21.564 -18.363 -24.108 1.00 79.25 96 ASN A N 1
ATOM 746 C CA . ASN A 1 96 ? 22.192 -18.342 -22.783 1.00 79.25 96 ASN A CA 1
ATOM 747 C C . ASN A 1 96 ? 21.279 -18.839 -21.647 1.00 79.25 96 ASN A C 1
ATOM 749 O O . ASN A 1 96 ? 21.739 -18.944 -20.514 1.00 79.25 96 ASN A O 1
ATOM 753 N N . ASP A 1 97 ? 20.026 -19.201 -21.950 1.00 71.75 97 ASP A N 1
ATOM 754 C CA . ASP A 1 97 ? 18.997 -19.592 -20.967 1.00 71.75 97 ASP A CA 1
ATOM 755 C C . ASP A 1 97 ? 18.717 -18.482 -19.929 1.00 71.75 97 ASP A C 1
ATOM 757 O O . ASP A 1 97 ? 18.328 -18.736 -18.787 1.00 71.75 97 ASP A O 1
ATOM 761 N N . ASP A 1 98 ? 18.923 -17.227 -20.337 1.00 69.44 98 ASP A N 1
ATOM 762 C CA . ASP A 1 98 ? 18.918 -16.058 -19.463 1.00 69.44 98 ASP A CA 1
ATOM 763 C C . ASP A 1 98 ? 17.695 -15.178 -19.727 1.00 69.44 98 ASP A C 1
ATOM 765 O O . ASP A 1 98 ? 17.291 -14.922 -20.860 1.00 69.44 98 ASP A O 1
ATOM 769 N N . THR A 1 99 ? 17.084 -14.658 -18.662 1.00 65.19 99 THR A N 1
ATOM 770 C CA . THR A 1 99 ? 15.984 -13.699 -18.821 1.00 65.19 99 THR A CA 1
ATOM 771 C C . THR A 1 99 ? 16.535 -12.284 -18.975 1.00 65.19 99 THR A C 1
ATOM 773 O O . THR A 1 99 ? 17.312 -11.830 -18.135 1.00 65.19 99 THR A O 1
ATOM 776 N N . ILE A 1 100 ? 16.112 -11.570 -20.018 1.00 67.00 100 ILE 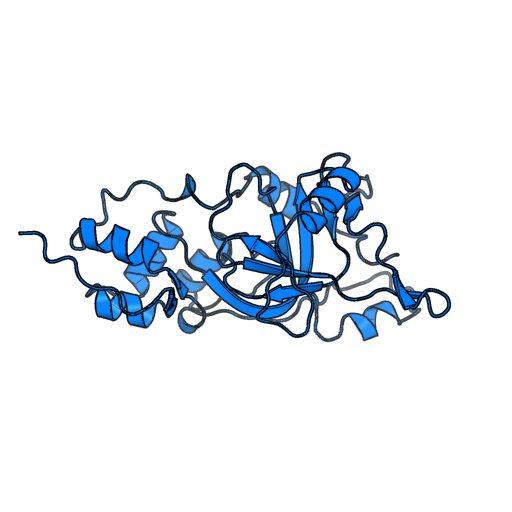A N 1
ATOM 777 C CA . ILE A 1 100 ? 16.607 -10.227 -20.322 1.00 67.00 100 ILE A CA 1
ATOM 778 C C . ILE A 1 100 ? 15.666 -9.188 -19.708 1.00 67.00 100 ILE A C 1
ATOM 780 O O . ILE A 1 100 ? 14.485 -9.093 -20.051 1.00 67.00 100 ILE A O 1
ATOM 784 N N . PHE A 1 101 ? 16.232 -8.383 -18.811 1.00 66.12 101 PHE A N 1
ATOM 785 C CA . PHE A 1 101 ? 15.546 -7.312 -18.093 1.00 66.12 101 PHE A CA 1
ATOM 786 C C . PHE A 1 101 ? 16.480 -6.124 -17.867 1.00 66.12 101 PHE A C 1
ATOM 788 O O . PHE A 1 101 ? 16.822 -5.786 -16.731 1.00 66.12 101 PHE A O 1
ATOM 795 N N . HIS A 1 102 ? 16.979 -5.519 -18.941 1.00 67.38 102 HIS A N 1
ATOM 796 C CA . HIS A 1 102 ? 17.869 -4.376 -18.788 1.00 67.38 102 HIS A CA 1
ATOM 797 C C . HIS A 1 102 ? 17.521 -3.232 -19.745 1.00 67.38 102 HIS A C 1
ATOM 799 O O . HIS A 1 102 ? 17.498 -3.459 -20.954 1.00 67.38 102 HIS A O 1
ATOM 805 N N . PRO A 1 103 ? 17.304 -2.010 -19.219 1.00 66.69 103 PRO A N 1
ATOM 806 C CA . PRO A 1 103 ? 17.362 -1.636 -17.797 1.00 66.69 103 PRO A CA 1
ATOM 807 C C . PRO A 1 103 ? 16.061 -1.969 -17.032 1.00 66.69 103 PRO A C 1
ATOM 809 O O . PRO A 1 103 ? 14.980 -1.902 -17.596 1.00 66.69 103 PRO A O 1
ATOM 812 N N . TRP A 1 104 ? 16.130 -2.320 -15.739 1.00 81.00 104 TRP A N 1
ATOM 813 C CA . TRP A 1 104 ? 14.925 -2.601 -14.925 1.00 81.00 104 TRP A CA 1
ATOM 814 C C . TRP A 1 104 ? 14.063 -1.352 -14.725 1.00 81.00 104 TRP A C 1
ATOM 816 O O . TRP A 1 104 ? 12.831 -1.430 -14.709 1.00 81.00 104 TRP A O 1
ATOM 826 N N . PHE A 1 105 ? 14.742 -0.212 -14.611 1.00 88.06 105 PHE A N 1
ATOM 827 C CA . PHE A 1 105 ? 14.157 1.112 -14.505 1.00 88.06 105 PHE A CA 1
ATOM 828 C C . PHE A 1 105 ? 14.584 1.974 -15.685 1.00 88.06 105 PHE A C 1
ATOM 830 O O . PHE A 1 105 ? 15.702 1.858 -16.180 1.00 88.06 105 PHE A O 1
ATOM 837 N N . TYR A 1 106 ? 13.715 2.881 -16.095 1.00 86.81 106 TYR A N 1
ATOM 838 C CA . TYR A 1 106 ? 13.992 3.892 -17.104 1.00 86.81 106 TYR A CA 1
ATOM 839 C C . TYR A 1 106 ? 13.650 5.271 -16.559 1.00 86.81 106 TYR A C 1
ATOM 841 O O . TYR A 1 106 ? 12.883 5.419 -15.609 1.00 86.81 106 TYR A O 1
ATOM 849 N N . GLN A 1 107 ? 14.268 6.292 -17.143 1.00 86.69 107 GLN A N 1
ATOM 850 C CA . GLN A 1 107 ? 14.069 7.668 -16.721 1.00 86.69 107 GLN A CA 1
ATOM 851 C C . GLN A 1 107 ? 12.600 8.069 -16.903 1.00 86.69 107 GLN A C 1
ATOM 853 O O . GLN A 1 107 ? 12.040 7.905 -17.986 1.00 86.69 107 GLN A O 1
ATOM 858 N N . SER A 1 108 ? 11.982 8.603 -15.850 1.00 81.06 108 SER A N 1
ATOM 859 C CA . SER A 1 108 ? 10.592 9.050 -15.912 1.00 81.06 108 SER A CA 1
ATOM 860 C C . SER A 1 108 ? 10.468 10.245 -16.843 1.00 81.06 108 SER A C 1
ATOM 862 O O . SER A 1 108 ? 11.225 11.213 -16.721 1.00 81.06 108 SER A O 1
ATOM 864 N N . GLN A 1 109 ? 9.465 10.217 -17.714 1.00 71.44 109 GLN A N 1
ATOM 865 C CA . GLN A 1 109 ? 9.025 11.410 -18.425 1.00 71.44 109 GLN A CA 1
ATOM 866 C C . GLN A 1 109 ? 8.037 12.197 -17.562 1.00 71.44 109 GLN A C 1
ATOM 868 O O . GLN A 1 109 ? 7.208 11.633 -16.844 1.00 71.44 109 GLN A O 1
ATOM 873 N N . LEU A 1 110 ? 8.189 13.515 -17.585 1.00 66.75 110 LEU A N 1
ATOM 874 C CA . LEU A 1 110 ? 7.279 14.465 -16.976 1.00 66.75 110 LEU A CA 1
ATOM 875 C C . LEU A 1 110 ? 6.162 14.827 -17.960 1.00 66.75 110 LEU A C 1
ATOM 877 O O . LEU A 1 110 ? 6.262 14.618 -19.164 1.00 66.75 110 LEU A O 1
ATOM 881 N N . ALA A 1 111 ? 5.135 15.461 -17.404 1.00 58.72 111 ALA A N 1
ATOM 882 C CA . ALA A 1 111 ? 3.998 16.109 -18.060 1.00 58.72 111 ALA A CA 1
ATOM 883 C C . ALA A 1 111 ? 4.239 16.776 -19.418 1.00 58.72 111 ALA A C 1
ATOM 885 O O . ALA A 1 111 ? 3.374 16.834 -20.283 1.00 58.72 111 ALA A O 1
ATOM 886 N N . ASP A 1 112 ? 5.383 17.439 -19.517 1.00 62.22 112 ASP A N 1
ATOM 887 C CA . ASP A 1 112 ? 5.766 18.311 -20.614 1.00 62.22 112 ASP A CA 1
ATOM 888 C C . ASP A 1 112 ? 6.645 17.575 -21.634 1.00 62.22 112 ASP A C 1
ATOM 890 O O . ASP A 1 112 ? 7.233 18.207 -22.511 1.00 62.22 112 ASP A O 1
ATOM 894 N N . GLY A 1 113 ? 6.748 16.247 -21.507 1.00 63.44 113 GLY A N 1
ATOM 895 C CA . GLY A 1 113 ? 7.612 15.386 -22.306 1.00 63.44 113 GLY A CA 1
ATOM 896 C C . GLY A 1 113 ? 9.094 15.497 -21.948 1.00 63.44 113 GLY A C 1
ATOM 897 O O . GLY A 1 113 ? 9.928 14.896 -22.624 1.00 63.44 113 GLY A O 1
ATOM 898 N N . SER A 1 114 ? 9.462 16.259 -20.912 1.00 73.56 114 SER A N 1
ATOM 899 C CA . SER A 1 114 ? 10.852 16.332 -20.461 1.00 73.56 114 SER A CA 1
ATOM 900 C C . SER A 1 114 ? 11.209 15.145 -19.566 1.00 73.56 114 SER A C 1
ATOM 902 O O . SER A 1 114 ? 10.406 14.669 -18.768 1.00 73.56 114 SER A O 1
ATOM 904 N N . SER A 1 115 ? 12.435 14.640 -19.680 1.00 76.12 115 SER A N 1
ATOM 905 C CA . SER A 1 115 ? 12.917 13.563 -18.813 1.00 76.12 115 SER A CA 1
ATOM 906 C C . SER A 1 115 ? 13.345 14.114 -17.448 1.00 76.12 115 SER A C 1
ATOM 908 O O . SER A 1 115 ? 14.116 15.071 -17.370 1.00 76.12 115 SER A O 1
ATOM 910 N N . SER A 1 116 ? 12.909 13.480 -16.359 1.00 76.69 116 SER A N 1
ATOM 911 C CA . SER A 1 116 ? 13.354 13.809 -15.000 1.00 76.69 116 SER A CA 1
ATOM 912 C C . SER A 1 116 ? 14.634 13.054 -14.662 1.00 76.69 116 SER A C 1
ATOM 914 O O . SER A 1 116 ? 14.659 11.833 -14.709 1.00 76.69 116 SER A O 1
ATOM 916 N N . SER A 1 117 ? 15.733 13.734 -14.330 1.00 75.31 117 SER A N 1
ATOM 917 C CA . SER A 1 117 ? 16.985 13.059 -13.926 1.00 75.31 117 SER A CA 1
ATOM 918 C C . SER A 1 117 ? 16.922 12.412 -12.542 1.00 75.31 117 SER A C 1
ATOM 920 O O . SER A 1 117 ? 17.805 11.638 -12.186 1.00 75.31 117 SER A O 1
ATOM 922 N N . GLU A 1 118 ? 15.898 12.744 -11.759 1.00 81.88 118 GLU A N 1
ATOM 923 C CA . GLU A 1 118 ? 15.765 12.360 -10.352 1.00 81.88 118 GLU A CA 1
ATOM 924 C C . GLU A 1 118 ? 14.603 11.390 -10.124 1.00 81.88 118 GLU A C 1
ATOM 926 O O . GLU A 1 118 ? 14.283 11.082 -8.980 1.00 81.88 118 GLU A O 1
ATOM 931 N N . LYS A 1 119 ? 13.933 10.932 -11.187 1.00 83.88 119 LYS A N 1
ATOM 932 C CA . LYS A 1 119 ? 12.772 10.042 -11.102 1.00 83.88 119 LYS A CA 1
ATOM 933 C C . LYS A 1 119 ? 12.843 8.988 -12.190 1.00 83.88 119 LYS A C 1
ATOM 935 O O . LYS A 1 119 ? 13.209 9.284 -13.326 1.00 83.88 119 LYS A O 1
ATOM 940 N N . SER A 1 120 ? 12.446 7.773 -11.843 1.00 88.06 120 SER A N 1
ATOM 941 C CA . SER A 1 120 ? 12.434 6.633 -12.751 1.00 88.06 120 SER A CA 1
ATOM 942 C C . SER A 1 120 ? 11.148 5.824 -12.620 1.00 88.06 120 SER A C 1
ATOM 944 O O . SER A 1 120 ? 10.455 5.874 -11.602 1.00 88.06 120 SER A O 1
ATOM 946 N N . GLN A 1 121 ? 10.840 5.059 -13.658 1.00 88.62 121 GLN A N 1
ATOM 947 C CA . GLN A 1 121 ? 9.741 4.105 -13.698 1.00 88.62 121 GLN A CA 1
ATOM 948 C C . GLN A 1 121 ? 10.291 2.700 -13.914 1.00 88.62 121 GLN A C 1
ATOM 950 O O . GLN A 1 121 ? 11.308 2.532 -14.585 1.00 88.62 121 GLN A O 1
ATOM 955 N N . SER A 1 122 ? 9.655 1.694 -13.318 1.00 87.88 122 SER A N 1
ATOM 956 C CA . SER A 1 122 ? 9.955 0.296 -13.628 1.00 87.88 122 SER A CA 1
ATOM 957 C C . SER A 1 122 ? 9.275 -0.128 -14.924 1.00 87.88 122 SER A C 1
ATOM 959 O O . SER A 1 122 ? 8.249 0.426 -15.302 1.00 87.88 122 SER A O 1
ATOM 961 N N . HIS A 1 123 ? 9.750 -1.219 -15.521 1.00 84.94 123 HIS A N 1
ATOM 962 C CA . HIS A 1 123 ? 8.900 -1.997 -16.425 1.00 84.94 123 HIS A CA 1
ATOM 963 C C . HIS A 1 123 ? 7.614 -2.455 -15.719 1.00 84.94 123 HIS A C 1
ATOM 965 O O . HIS A 1 123 ? 7.533 -2.479 -14.481 1.00 84.94 123 HIS A O 1
ATOM 971 N N . GLN A 1 124 ? 6.613 -2.836 -16.517 1.00 85.88 124 GLN A N 1
ATOM 972 C CA . GLN A 1 124 ? 5.389 -3.444 -16.011 1.00 85.88 124 GLN A CA 1
ATOM 973 C C . GLN A 1 124 ? 5.714 -4.586 -15.045 1.00 85.88 124 GLN A C 1
ATOM 975 O O . GLN A 1 124 ? 6.635 -5.373 -15.252 1.00 85.88 124 GLN A O 1
ATOM 980 N N . GLY A 1 125 ? 4.922 -4.691 -13.988 1.00 88.44 125 GLY A N 1
ATOM 981 C CA . GLY A 1 125 ? 5.039 -5.758 -13.024 1.00 88.44 125 GLY A CA 1
ATOM 982 C C . GLY A 1 125 ? 3.767 -5.985 -12.228 1.00 88.44 125 GLY A C 1
ATOM 983 O O . GLY A 1 125 ? 2.667 -5.564 -12.594 1.00 88.44 125 GLY A O 1
ATOM 984 N N . ARG A 1 126 ? 3.922 -6.694 -11.113 1.00 89.56 126 ARG A N 1
ATOM 985 C CA . ARG A 1 126 ? 2.839 -7.148 -10.247 1.00 89.56 126 ARG A CA 1
ATOM 986 C C . ARG A 1 126 ? 3.135 -6.816 -8.796 1.00 89.56 126 ARG A C 1
ATOM 988 O O . ARG A 1 126 ? 4.145 -7.240 -8.230 1.00 89.56 126 ARG A O 1
ATOM 995 N N . ALA A 1 127 ? 2.204 -6.101 -8.178 1.00 90.44 127 ALA A N 1
ATOM 996 C CA . ALA A 1 127 ? 2.267 -5.702 -6.784 1.00 90.44 127 ALA A CA 1
ATOM 997 C C . ALA A 1 127 ? 1.583 -6.723 -5.862 1.00 90.44 127 ALA A C 1
ATOM 999 O O . ALA A 1 127 ? 0.448 -7.147 -6.094 1.00 90.44 127 ALA A O 1
ATOM 1000 N N . PHE A 1 128 ? 2.262 -7.075 -4.768 1.00 89.94 128 PHE A N 1
ATOM 1001 C CA . PHE A 1 128 ? 1.796 -8.041 -3.773 1.00 89.94 128 PHE A CA 1
ATOM 1002 C C . PHE A 1 128 ? 1.951 -7.498 -2.351 1.00 89.94 128 PHE A C 1
ATOM 1004 O O . PHE A 1 128 ? 2.804 -6.651 -2.073 1.00 89.94 128 PHE A O 1
ATOM 1011 N N . GLY A 1 129 ? 1.162 -8.044 -1.427 1.00 90.69 129 GLY A N 1
ATOM 1012 C CA . GLY A 1 129 ? 1.268 -7.725 -0.006 1.00 90.69 129 GLY A CA 1
ATOM 1013 C C . GLY A 1 129 ? 0.496 -6.463 0.373 1.00 90.69 129 GLY A C 1
ATOM 1014 O O . GLY A 1 129 ? -0.534 -6.161 -0.223 1.00 90.69 129 GLY A O 1
ATOM 1015 N N . LEU A 1 130 ? 0.943 -5.764 1.414 1.00 90.75 130 LEU A N 1
ATOM 1016 C CA . LEU A 1 130 ? 0.289 -4.569 1.939 1.00 90.75 130 LEU A CA 1
ATOM 1017 C C . LEU A 1 130 ? 0.808 -3.312 1.236 1.00 90.75 130 LEU A C 1
ATOM 1019 O O . LEU A 1 130 ? 2.003 -3.027 1.279 1.00 90.75 130 LEU A O 1
ATOM 1023 N N . TRP A 1 131 ? -0.107 -2.552 0.645 1.00 90.56 131 TRP A N 1
ATOM 1024 C CA . TRP A 1 131 ? 0.145 -1.261 0.001 1.00 90.56 131 TRP A CA 1
ATOM 1025 C C . TRP A 1 131 ? -0.713 -0.187 0.655 1.00 90.56 131 TRP A C 1
ATOM 1027 O O . TRP A 1 131 ? -1.830 -0.475 1.079 1.00 90.56 131 TRP A O 1
ATOM 1037 N N . VAL A 1 132 ? -0.201 1.034 0.780 1.00 89.88 132 VAL A N 1
ATOM 1038 C CA . VAL A 1 132 ? -0.838 2.102 1.565 1.00 89.88 132 VAL A CA 1
ATOM 1039 C C . VAL A 1 132 ? -1.644 3.013 0.651 1.00 89.88 132 VAL A C 1
ATOM 1041 O O . VAL A 1 132 ? -1.039 3.706 -0.163 1.00 89.88 132 VAL A O 1
ATOM 1044 N N . PRO A 1 133 ? -2.981 3.069 0.771 1.00 89.19 133 PRO A N 1
ATOM 1045 C CA . PRO A 1 133 ? -3.759 4.067 0.060 1.00 89.19 133 PRO A CA 1
ATOM 1046 C C . PRO A 1 133 ? -3.385 5.472 0.523 1.00 89.19 133 PRO A C 1
ATOM 1048 O O . PRO A 1 133 ? -3.268 5.729 1.723 1.00 89.19 133 PRO A O 1
ATOM 1051 N N . GLN A 1 134 ? -3.224 6.384 -0.430 1.00 84.12 134 GLN A N 1
ATOM 1052 C CA . GLN A 1 134 ? -2.956 7.787 -0.136 1.00 84.12 134 GLN A CA 1
ATOM 1053 C C . GLN A 1 134 ? -4.140 8.432 0.598 1.00 84.12 134 GLN A C 1
ATOM 1055 O O . GLN A 1 134 ? -5.290 7.998 0.475 1.00 84.12 134 GLN A O 1
ATOM 1060 N N . LEU A 1 135 ? -3.867 9.520 1.321 1.00 83.94 135 LEU A N 1
ATOM 1061 C CA . LEU A 1 135 ? -4.859 10.227 2.135 1.00 83.94 135 LEU A CA 1
ATOM 1062 C C . LEU A 1 135 ? -6.177 10.557 1.393 1.00 83.94 135 LEU A C 1
ATOM 1064 O O . LEU A 1 135 ? -7.240 10.320 1.972 1.00 83.94 135 LEU A O 1
ATOM 1068 N N . PRO A 1 136 ? -6.177 11.017 0.121 1.00 83.44 136 PRO A N 1
ATOM 1069 C CA . PRO A 1 136 ? -7.420 11.270 -0.614 1.00 83.44 136 PRO A CA 1
ATOM 1070 C C . PRO A 1 136 ? -8.306 10.029 -0.791 1.00 83.44 136 PRO A C 1
ATOM 1072 O O . PRO A 1 136 ? -9.533 10.146 -0.784 1.00 83.44 136 PRO A O 1
ATOM 1075 N N . VAL A 1 137 ? -7.698 8.846 -0.913 1.00 86.56 137 VAL A N 1
ATOM 1076 C CA . VAL A 1 137 ? -8.409 7.571 -1.060 1.00 86.56 137 VAL A CA 1
ATOM 1077 C C . VAL A 1 137 ? -9.098 7.214 0.254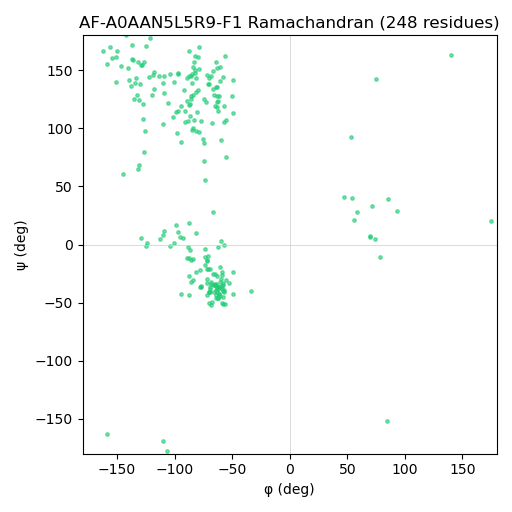 1.00 86.56 137 VAL A C 1
ATOM 1079 O O . VAL A 1 137 ? -10.298 6.956 0.276 1.00 86.56 137 VAL A O 1
ATOM 1082 N N . ILE A 1 138 ? -8.359 7.267 1.367 1.00 88.69 138 ILE A N 1
ATOM 1083 C CA . ILE A 1 138 ? -8.902 6.979 2.703 1.00 88.69 138 ILE A CA 1
ATOM 1084 C C . ILE A 1 138 ? -10.016 7.967 3.062 1.00 88.69 138 ILE A C 1
ATOM 1086 O O . ILE A 1 138 ? -11.073 7.561 3.542 1.00 88.69 138 ILE A O 1
ATOM 1090 N N . ASN A 1 139 ? -9.819 9.254 2.769 1.00 87.88 139 ASN A N 1
ATOM 1091 C CA . ASN A 1 139 ? -10.833 10.280 2.988 1.00 87.88 139 ASN A CA 1
ATOM 1092 C C . ASN A 1 139 ? -12.099 10.031 2.150 1.00 87.88 139 ASN A C 1
ATOM 1094 O O . ASN A 1 139 ? -13.209 10.271 2.623 1.00 87.88 139 ASN A O 1
ATOM 1098 N N . SER A 1 140 ? -11.958 9.525 0.923 1.00 88.69 140 SER A N 1
ATOM 1099 C CA . SER A 1 140 ? -13.105 9.180 0.076 1.00 88.69 140 SER A CA 1
ATOM 1100 C C . SER A 1 140 ? -13.854 7.953 0.600 1.00 88.69 140 SER A C 1
ATOM 1102 O O . SER A 1 140 ? -15.079 7.978 0.667 1.00 88.69 140 SER A O 1
ATOM 1104 N N . VAL A 1 141 ? -13.140 6.927 1.077 1.00 92.50 141 VAL A N 1
ATOM 1105 C CA . VAL A 1 141 ? -13.759 5.768 1.741 1.00 92.50 141 VAL A CA 1
ATOM 1106 C C . VAL A 1 141 ? -14.534 6.193 2.992 1.00 92.50 141 VAL A C 1
ATOM 1108 O O . VAL A 1 141 ? -15.669 5.760 3.157 1.00 92.50 141 VAL A O 1
ATOM 1111 N N . LEU A 1 142 ? -13.977 7.076 3.830 1.00 92.06 142 LEU A N 1
ATOM 1112 C CA . LEU A 1 142 ? -14.661 7.578 5.030 1.00 92.06 142 LEU A CA 1
ATOM 1113 C C . LEU A 1 142 ? -15.943 8.360 4.695 1.00 92.06 142 LEU A C 1
ATOM 1115 O O . LEU A 1 142 ? -16.974 8.145 5.321 1.00 92.0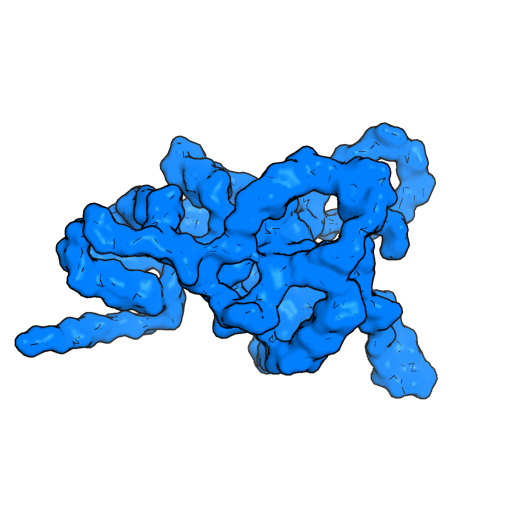6 142 LEU A O 1
ATOM 1119 N N . ASN A 1 143 ? -15.890 9.273 3.721 1.00 91.31 143 ASN A N 1
ATOM 1120 C CA . ASN A 1 143 ? -17.009 10.185 3.449 1.00 91.31 143 ASN A CA 1
ATOM 1121 C C . ASN A 1 143 ? -18.057 9.616 2.480 1.00 91.31 143 ASN A C 1
ATOM 1123 O O . ASN A 1 143 ? -19.218 10.019 2.528 1.00 91.31 143 ASN A O 1
ATOM 1127 N N . TYR A 1 144 ? -17.656 8.707 1.588 1.00 93.38 144 TYR A N 1
ATOM 1128 C CA . TYR A 1 144 ? -18.497 8.201 0.497 1.00 93.38 144 TYR A CA 1
ATOM 1129 C C . TYR A 1 144 ? -18.635 6.671 0.487 1.00 93.38 144 TYR A C 1
ATOM 1131 O O . TYR A 1 144 ? -19.331 6.124 -0.367 1.00 93.38 144 TYR A O 1
ATOM 1139 N N . GLY A 1 145 ? -17.980 5.963 1.413 1.00 91.44 145 GLY A N 1
ATOM 1140 C CA . GLY A 1 145 ? -18.019 4.501 1.546 1.00 91.44 145 GLY A CA 1
ATOM 1141 C C . GLY A 1 145 ? -17.133 3.738 0.556 1.00 91.44 145 GLY A C 1
ATOM 1142 O O . GLY A 1 145 ? -16.925 2.534 0.723 1.00 91.44 145 GLY A O 1
ATOM 1143 N N . LYS A 1 146 ? -16.596 4.417 -0.463 1.00 92.69 146 LYS A N 1
ATOM 1144 C CA . LYS A 1 146 ? -15.748 3.823 -1.499 1.00 92.69 146 LYS A CA 1
ATOM 1145 C C . LYS A 1 146 ? -14.801 4.833 -2.143 1.00 92.69 146 LYS A C 1
ATOM 1147 O O . LYS A 1 146 ? -15.032 6.038 -2.078 1.00 92.69 146 LYS A O 1
ATOM 1152 N N . SER A 1 147 ? -13.751 4.332 -2.785 1.00 88.50 147 SER A N 1
ATOM 1153 C CA . SER A 1 147 ? -12.832 5.123 -3.606 1.00 88.50 147 SER A CA 1
ATOM 1154 C C . SER A 1 147 ? -12.226 4.273 -4.713 1.00 88.50 147 SER A C 1
ATOM 1156 O O . SER A 1 147 ? -11.821 3.145 -4.452 1.00 88.50 147 SER A O 1
ATOM 1158 N N . SER A 1 148 ? -12.076 4.827 -5.912 1.00 83.75 148 SER A N 1
ATOM 1159 C CA . SER A 1 148 ? -11.275 4.198 -6.965 1.00 83.75 148 SER A CA 1
ATOM 1160 C C . SER A 1 148 ? -9.782 4.293 -6.634 1.00 83.75 148 SER A C 1
ATOM 1162 O O . SER A 1 148 ? -9.332 5.281 -6.039 1.00 83.75 148 SER A O 1
ATOM 1164 N N . LEU A 1 149 ? -9.014 3.274 -7.019 1.00 77.12 149 LEU A N 1
ATOM 1165 C CA . LEU A 1 149 ? -7.554 3.306 -7.039 1.00 77.12 149 LEU A CA 1
ATOM 1166 C C . LEU A 1 149 ? -7.087 3.852 -8.387 1.00 77.12 149 LEU A C 1
ATOM 1168 O O . LEU A 1 149 ? -7.190 3.183 -9.410 1.00 77.12 149 LEU A O 1
ATOM 1172 N N . LEU A 1 150 ? -6.604 5.089 -8.368 1.00 71.81 150 LEU A N 1
ATOM 1173 C CA . LEU A 1 150 ? -6.114 5.803 -9.544 1.00 71.81 150 LEU A CA 1
ATOM 1174 C C . LEU A 1 150 ? -4.583 5.892 -9.530 1.00 71.81 150 LEU A C 1
ATOM 1176 O O . LEU A 1 150 ? -3.909 5.387 -8.631 1.00 71.81 150 LEU A O 1
ATOM 1180 N N . TRP A 1 151 ? -4.021 6.561 -10.528 1.00 68.81 151 TRP A N 1
ATOM 1181 C CA . TRP A 1 151 ? -2.587 6.801 -10.633 1.00 68.81 151 TRP A CA 1
ATOM 1182 C C . TRP A 1 151 ? -1.986 7.373 -9.333 1.00 68.81 151 TRP A C 1
ATOM 1184 O O . TRP A 1 151 ? -2.502 8.334 -8.755 1.00 68.81 151 TRP A O 1
ATOM 1194 N N . GLY A 1 152 ? -0.920 6.742 -8.828 1.00 69.69 152 GLY A N 1
ATOM 1195 C CA . GLY A 1 152 ? -0.233 7.153 -7.600 1.00 69.69 152 GLY A CA 1
ATOM 1196 C C . GLY A 1 152 ? -1.024 6.937 -6.304 1.00 69.69 152 GLY A C 1
ATOM 1197 O O . GLY A 1 152 ? -0.576 7.361 -5.236 1.00 69.69 152 GLY A O 1
ATOM 1198 N N . SER A 1 153 ? -2.183 6.268 -6.346 1.00 74.44 153 SER A N 1
ATOM 1199 C CA . SER A 1 153 ? -3.070 6.122 -5.185 1.00 74.44 153 SER A CA 1
ATOM 1200 C C . SER A 1 153 ? -2.535 5.190 -4.100 1.00 74.44 153 SER A C 1
ATOM 1202 O O . SER A 1 153 ? -3.131 5.113 -3.027 1.00 74.44 153 SER A O 1
ATOM 1204 N N . LEU A 1 154 ? -1.450 4.461 -4.369 1.00 84.81 154 LEU A N 1
ATOM 1205 C CA . LEU A 1 154 ? -0.872 3.461 -3.478 1.00 84.81 154 LEU A CA 1
ATOM 1206 C C . LEU A 1 154 ? 0.621 3.719 -3.269 1.00 84.81 154 LEU A C 1
ATOM 1208 O O . LEU A 1 154 ? 1.392 3.714 -4.221 1.00 84.81 154 LEU A O 1
ATOM 1212 N N . GLY A 1 155 ? 1.026 3.923 -2.021 1.00 82.81 155 GLY A N 1
ATOM 1213 C CA . GLY A 1 155 ? 2.418 4.033 -1.591 1.00 82.81 155 GLY A CA 1
ATOM 1214 C C . GLY A 1 155 ? 2.872 2.836 -0.755 1.00 82.81 155 GLY A C 1
ATOM 1215 O O . GLY A 1 155 ? 2.182 1.818 -0.638 1.00 82.81 155 GLY A O 1
ATOM 1216 N N . LEU 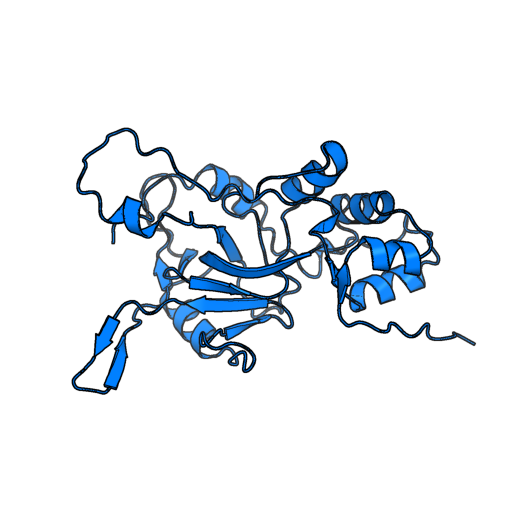A 1 156 ? 4.043 2.968 -0.137 1.00 76.88 156 LEU A N 1
ATOM 1217 C CA . LEU A 1 156 ? 4.641 1.914 0.678 1.00 76.88 156 LEU A CA 1
ATOM 1218 C C . LEU A 1 156 ? 4.194 1.944 2.134 1.00 76.88 156 LEU A C 1
ATOM 1220 O O . LEU A 1 156 ? 4.057 2.998 2.747 1.00 76.88 156 LEU A O 1
ATOM 1224 N N . TYR A 1 157 ? 4.068 0.754 2.722 1.00 66.19 157 TYR A N 1
ATOM 1225 C CA . TYR A 1 157 ? 3.932 0.612 4.165 1.00 66.19 157 TYR A CA 1
ATOM 1226 C C . TYR A 1 157 ? 5.310 0.551 4.822 1.00 66.19 157 TYR A C 1
ATOM 1228 O O . TYR A 1 157 ? 5.983 -0.473 4.710 1.00 66.19 157 TYR A O 1
ATOM 1236 N N . ARG A 1 158 ? 5.670 1.606 5.569 1.00 61.00 158 ARG A N 1
ATOM 1237 C CA . ARG A 1 158 ? 6.881 1.698 6.414 1.00 61.00 158 ARG A CA 1
ATOM 1238 C C . ARG A 1 158 ? 8.168 1.368 5.654 1.00 61.00 158 ARG A C 1
ATOM 1240 O O . ARG A 1 158 ? 8.602 0.219 5.606 1.00 61.00 158 ARG A O 1
ATOM 1247 N N . THR A 1 159 ? 8.794 2.403 5.127 1.00 60.28 159 THR A N 1
ATOM 1248 C CA . THR A 1 159 ? 10.125 2.344 4.530 1.00 60.28 159 THR A CA 1
ATOM 1249 C C . THR A 1 159 ? 11.209 2.495 5.595 1.00 60.28 159 THR A C 1
ATOM 1251 O O . THR A 1 159 ? 11.010 3.172 6.608 1.00 60.28 159 THR A O 1
ATOM 1254 N N . ASP A 1 160 ? 12.344 1.827 5.402 1.00 64.44 160 ASP A N 1
ATOM 1255 C CA . ASP A 1 160 ? 13.586 2.251 6.048 1.00 64.44 160 ASP A CA 1
ATOM 1256 C C . ASP A 1 160 ? 14.186 3.445 5.288 1.00 64.44 160 ASP A C 1
ATOM 1258 O O . ASP A 1 160 ? 13.721 3.796 4.205 1.00 64.44 160 ASP A O 1
ATOM 1262 N N . GLU A 1 161 ? 15.210 4.087 5.856 1.00 62.81 161 GLU A N 1
ATOM 1263 C CA . GLU A 1 161 ? 15.878 5.235 5.219 1.00 62.81 161 GLU A CA 1
ATOM 1264 C C . GLU A 1 161 ? 16.511 4.882 3.860 1.00 62.81 161 GLU A C 1
ATOM 1266 O O . GLU A 1 161 ? 16.773 5.777 3.064 1.00 62.81 161 GLU A O 1
ATOM 1271 N N . SER A 1 162 ? 16.748 3.594 3.585 1.00 70.75 162 SER A N 1
ATOM 1272 C CA . SER A 1 162 ? 17.318 3.111 2.324 1.00 70.75 162 SER A CA 1
ATOM 1273 C C . SER A 1 162 ? 16.293 2.842 1.226 1.00 70.75 162 SER A C 1
ATOM 1275 O O . SER A 1 162 ? 16.691 2.613 0.087 1.00 70.75 162 SER A O 1
ATOM 1277 N N . THR A 1 163 ? 14.994 2.834 1.534 1.00 79.75 163 THR A N 1
ATOM 1278 C CA . THR A 1 163 ? 13.958 2.590 0.529 1.00 79.75 163 THR A CA 1
ATOM 1279 C C . THR A 1 163 ? 13.568 3.913 -0.133 1.00 79.75 163 THR A C 1
ATOM 1281 O O . THR A 1 163 ? 13.078 4.807 0.565 1.00 79.75 163 THR A O 1
ATOM 1284 N N . PRO A 1 164 ? 13.733 4.051 -1.460 1.00 82.19 164 PRO A N 1
ATOM 1285 C CA . PRO A 1 164 ? 13.350 5.264 -2.168 1.00 82.19 164 PRO A CA 1
ATOM 1286 C C . PRO A 1 164 ? 11.852 5.564 -2.045 1.00 82.19 164 PRO A C 1
ATOM 1288 O O . PRO A 1 164 ? 11.025 4.657 -1.889 1.00 82.19 164 PRO A O 1
ATOM 1291 N N . ALA A 1 165 ? 11.490 6.843 -2.147 1.00 81.88 165 ALA A N 1
ATOM 1292 C CA . ALA A 1 165 ? 10.090 7.235 -2.215 1.00 81.88 165 ALA A CA 1
ATOM 1293 C C . ALA A 1 165 ? 9.469 6.707 -3.513 1.00 81.88 165 ALA A C 1
ATOM 1295 O O . ALA A 1 165 ? 10.015 6.913 -4.597 1.00 81.88 165 ALA A O 1
ATOM 1296 N N . LEU A 1 166 ? 8.327 6.022 -3.405 1.00 85.62 166 LEU A N 1
ATOM 1297 C CA . LEU A 1 166 ? 7.644 5.461 -4.566 1.00 85.62 166 LEU A CA 1
ATOM 1298 C C . LEU A 1 166 ? 6.130 5.361 -4.409 1.00 85.62 166 LEU A C 1
ATOM 1300 O O . LEU A 1 166 ? 5.593 5.332 -3.296 1.00 85.62 166 LEU A O 1
ATOM 1304 N N . CYS A 1 167 ? 5.455 5.233 -5.547 1.00 86.44 167 CYS A N 1
ATOM 1305 C CA . CYS A 1 167 ? 4.045 4.886 -5.639 1.00 86.44 167 CYS A CA 1
ATOM 1306 C C . CYS A 1 167 ? 3.794 3.855 -6.750 1.00 86.44 167 CYS A C 1
ATOM 1308 O O . CYS A 1 167 ? 4.611 3.668 -7.653 1.00 86.44 167 CYS A O 1
ATOM 1310 N N . LEU A 1 168 ? 2.657 3.163 -6.662 1.00 86.12 168 LEU A N 1
ATOM 1311 C CA . LEU A 1 168 ? 2.160 2.323 -7.743 1.00 86.12 168 LEU A CA 1
ATOM 1312 C C . LEU A 1 168 ? 1.280 3.112 -8.689 1.00 86.12 168 LEU A C 1
ATOM 1314 O O . LEU A 1 168 ? 0.422 3.901 -8.279 1.00 86.12 168 LEU A O 1
ATOM 1318 N N . ILE A 1 169 ? 1.424 2.743 -9.949 1.00 84.69 169 ILE A N 1
ATOM 1319 C CA . ILE A 1 169 ? 0.537 3.097 -11.038 1.00 84.69 169 ILE A CA 1
ATOM 1320 C C . ILE A 1 169 ? -0.204 1.818 -11.439 1.00 84.69 169 ILE A C 1
ATOM 1322 O O . ILE A 1 169 ? 0.411 0.942 -12.048 1.00 84.69 169 ILE A O 1
ATOM 1326 N N . PRO A 1 170 ? -1.483 1.643 -11.059 1.00 83.31 170 PRO A N 1
ATOM 1327 C CA . PRO A 1 170 ? -2.282 0.504 -11.507 1.00 83.31 170 PRO A CA 1
ATOM 1328 C C . PRO A 1 170 ? -2.488 0.539 -13.025 1.00 83.31 170 PRO A C 1
ATOM 1330 O O . PRO A 1 170 ? -2.844 1.581 -13.569 1.00 83.31 170 PRO A O 1
ATOM 1333 N N . LEU A 1 171 ? -2.322 -0.604 -13.691 1.00 78.62 171 LEU A N 1
ATOM 1334 C CA . LEU A 1 171 ? -2.568 -0.759 -15.127 1.00 78.62 171 LEU A CA 1
ATOM 1335 C C . LEU A 1 171 ? -3.889 -1.495 -15.376 1.00 78.62 171 LEU A C 1
ATOM 1337 O O . LEU A 1 171 ? -4.277 -2.371 -14.598 1.00 78.62 171 LEU A O 1
ATOM 1341 N N . SER A 1 172 ? -4.583 -1.158 -16.466 1.00 69.12 172 SER A N 1
ATOM 1342 C CA . SER A 1 172 ? -5.832 -1.834 -16.838 1.00 69.12 172 SER A CA 1
ATOM 1343 C C . SER A 1 172 ? -5.619 -3.313 -17.159 1.00 69.12 172 SER A C 1
ATOM 1345 O O . SER A 1 172 ? -4.559 -3.736 -17.617 1.00 69.12 172 SER A O 1
ATOM 1347 N N . LEU A 1 173 ? -6.658 -4.120 -16.932 1.00 60.41 173 LEU A N 1
ATOM 1348 C CA . LEU A 1 173 ? -6.648 -5.548 -17.259 1.00 60.41 173 LEU A CA 1
ATOM 1349 C C . LEU A 1 173 ? -6.493 -5.805 -18.766 1.00 60.41 173 LEU A C 1
ATOM 1351 O O . LEU A 1 173 ? -5.937 -6.834 -19.132 1.00 60.41 173 LEU A O 1
ATOM 1355 N N . ASN A 1 174 ? -6.922 -4.862 -19.613 1.00 56.00 174 ASN A N 1
ATOM 1356 C CA . ASN A 1 174 ? -6.806 -4.948 -21.074 1.00 56.00 174 ASN A CA 1
ATOM 1357 C C . ASN A 1 174 ? -5.603 -4.160 -21.613 1.00 56.00 174 ASN A C 1
ATOM 1359 O O . ASN A 1 174 ? -5.577 -3.820 -22.788 1.00 56.00 174 ASN A O 1
ATOM 1363 N N . HIS A 1 175 ? -4.643 -3.796 -20.762 1.00 51.16 175 HIS A N 1
ATOM 1364 C CA . HIS A 1 175 ? -3.523 -2.945 -21.168 1.00 51.16 175 HIS A CA 1
ATOM 1365 C C . HIS A 1 175 ? -2.713 -3.544 -22.329 1.00 51.16 175 HIS A C 1
ATOM 1367 O O . HIS A 1 175 ? -2.245 -2.799 -23.179 1.00 51.16 175 HIS A O 1
ATOM 1373 N N . ASP A 1 176 ? -2.588 -4.871 -22.404 1.00 52.38 176 ASP A N 1
ATOM 1374 C CA . ASP A 1 176 ? -1.837 -5.520 -23.488 1.00 52.38 176 ASP A CA 1
ATOM 1375 C C . ASP A 1 176 ? -2.568 -5.385 -24.840 1.00 52.38 176 ASP A C 1
ATOM 1377 O O . ASP A 1 176 ? -1.945 -5.072 -25.846 1.00 52.38 176 ASP A O 1
ATOM 1381 N N . ASP A 1 177 ? -3.904 -5.482 -24.849 1.00 48.50 177 ASP A N 1
ATOM 1382 C CA . ASP A 1 177 ? -4.724 -5.314 -26.062 1.00 48.50 177 ASP A CA 1
ATOM 1383 C C . ASP A 1 177 ? -4.796 -3.849 -26.545 1.00 48.50 177 ASP A C 1
ATOM 1385 O O . ASP A 1 177 ? -5.147 -3.595 -27.695 1.00 48.50 177 ASP A O 1
ATOM 1389 N N . ILE A 1 178 ? -4.519 -2.883 -25.660 1.00 48.56 178 ILE A N 1
ATOM 1390 C CA . ILE A 1 178 ? -4.540 -1.441 -25.962 1.00 48.56 178 ILE A CA 1
ATOM 1391 C C . ILE A 1 178 ? -3.194 -0.983 -26.541 1.00 48.56 178 ILE A C 1
ATOM 1393 O O . ILE A 1 178 ? -3.172 -0.088 -27.373 1.00 48.56 178 ILE A O 1
ATOM 1397 N N . CYS A 1 179 ? -2.071 -1.581 -26.135 1.00 44.00 179 CYS A N 1
ATOM 1398 C CA . CYS A 1 179 ? -0.751 -1.219 -26.667 1.00 44.00 179 CYS A CA 1
ATOM 1399 C C . CYS A 1 179 ? -0.469 -1.810 -28.060 1.00 44.00 179 CYS A C 1
ATOM 1401 O O . CYS A 1 179 ? 0.351 -1.261 -28.789 1.00 44.00 179 CYS A O 1
ATOM 1403 N N . ASP A 1 180 ? -1.161 -2.888 -28.440 1.00 42.41 180 ASP A N 1
ATOM 1404 C CA . ASP A 1 180 ? -1.006 -3.554 -29.742 1.00 42.41 180 ASP A CA 1
ATOM 1405 C C . ASP A 1 180 ? -1.917 -2.979 -30.849 1.00 42.41 180 ASP A C 1
ATOM 1407 O O . ASP A 1 180 ? -1.866 -3.432 -31.998 1.00 42.41 180 ASP A O 1
ATOM 1411 N N . SER A 1 181 ? -2.768 -1.988 -30.552 1.00 43.84 181 SER A N 1
ATOM 1412 C CA . SER A 1 181 ? -3.567 -1.320 -31.583 1.00 43.84 181 SER A CA 1
ATOM 1413 C C . SER A 1 181 ? -2.756 -0.217 -32.266 1.00 43.84 181 SER A C 1
ATOM 1415 O O . SER A 1 181 ? -2.560 0.850 -31.693 1.00 43.84 181 SER A O 1
ATOM 1417 N N . GLU A 1 182 ? -2.338 -0.442 -33.517 1.00 43.81 182 GLU A N 1
ATOM 1418 C CA . GLU A 1 182 ? -1.719 0.560 -34.412 1.00 43.81 182 GLU A CA 1
ATOM 1419 C C . GLU A 1 182 ? -2.686 1.694 -34.845 1.00 43.81 182 GLU A C 1
ATOM 1421 O O . GLU A 1 182 ? -2.564 2.247 -35.940 1.00 43.81 182 GLU A O 1
ATOM 1426 N N . GLU A 1 183 ? -3.696 2.026 -34.040 1.00 42.44 183 GLU A N 1
ATOM 1427 C CA . GLU A 1 183 ? -4.633 3.100 -34.363 1.00 42.44 183 GLU A CA 1
ATOM 1428 C C . GLU A 1 183 ? -4.113 4.422 -33.777 1.00 42.44 183 GLU A C 1
ATOM 1430 O O . GLU A 1 183 ? -4.161 4.652 -32.570 1.00 42.44 183 GLU A O 1
ATOM 1435 N N . ASP A 1 184 ? -3.590 5.275 -34.671 1.00 43.75 184 ASP A N 1
ATOM 1436 C CA . ASP A 1 184 ? -3.331 6.710 -34.479 1.00 43.75 184 ASP A CA 1
ATOM 1437 C C . ASP A 1 184 ? -4.633 7.423 -34.051 1.00 43.75 184 ASP A C 1
ATOM 1439 O O . ASP A 1 184 ? -5.285 8.095 -34.853 1.00 43.75 184 ASP A O 1
ATOM 1443 N N . ASP A 1 185 ? -5.051 7.268 -32.797 1.00 44.94 185 ASP A N 1
ATOM 1444 C CA . ASP A 1 185 ? -6.179 8.012 -32.247 1.00 44.94 185 ASP A CA 1
ATOM 1445 C C . ASP A 1 185 ? -5.661 9.171 -31.387 1.00 44.94 185 ASP A C 1
ATOM 1447 O O . ASP A 1 185 ? -5.161 9.004 -30.274 1.00 44.94 185 ASP A O 1
ATOM 1451 N N . GLU A 1 186 ? -5.853 10.396 -31.892 1.00 44.44 186 GLU A N 1
ATOM 1452 C CA . GLU A 1 186 ? -5.579 11.681 -31.219 1.00 44.44 186 GLU A CA 1
ATOM 1453 C C . GLU A 1 186 ? -6.382 11.869 -29.901 1.00 44.44 186 GLU A C 1
ATOM 1455 O O . GLU A 1 186 ? -6.293 12.911 -29.244 1.00 44.44 186 GLU A O 1
ATOM 146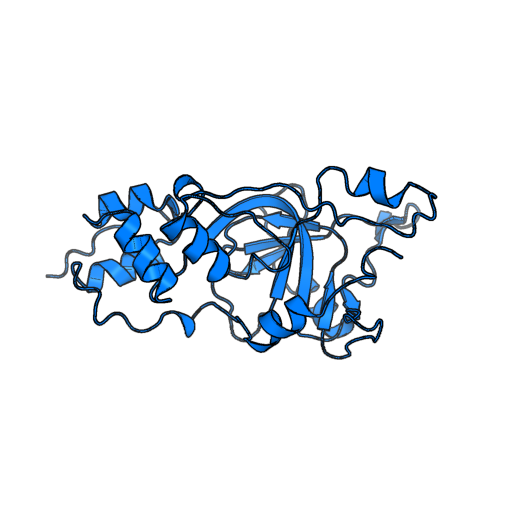0 N N . HIS A 1 187 ? -7.167 10.866 -29.491 1.00 40.44 187 HIS A N 1
ATOM 1461 C CA . HIS A 1 187 ? -7.978 10.808 -28.276 1.00 40.44 187 HIS A CA 1
ATOM 1462 C C . HIS A 1 187 ? -7.771 9.483 -27.524 1.00 40.44 187 HIS A C 1
ATOM 1464 O O . HIS A 1 187 ? -8.700 8.696 -27.350 1.00 40.44 187 HIS A O 1
ATOM 1470 N N . TYR A 1 188 ? -6.556 9.253 -27.025 1.00 45.28 188 TYR A N 1
ATOM 1471 C CA . TYR A 1 188 ? -6.311 8.207 -26.031 1.00 45.28 188 TYR A CA 1
ATOM 1472 C C . TYR A 1 188 ? -6.995 8.575 -24.702 1.00 45.28 188 TYR A C 1
ATOM 1474 O O . TYR A 1 188 ? -6.538 9.452 -23.967 1.00 45.28 188 TYR A O 1
ATOM 1482 N N . GLU A 1 189 ? -8.121 7.929 -24.388 1.00 46.19 189 GLU A N 1
ATOM 1483 C CA . GLU A 1 189 ? -8.681 7.941 -23.033 1.00 46.19 189 GLU A CA 1
ATOM 1484 C C . GLU A 1 189 ? -7.924 6.919 -22.175 1.00 46.19 189 GLU A C 1
ATOM 1486 O O . GLU A 1 189 ? -8.027 5.712 -22.406 1.00 46.19 189 GLU A O 1
ATOM 1491 N N . GLU A 1 190 ? -7.185 7.395 -21.166 1.00 46.22 190 GLU A N 1
ATOM 1492 C CA . GLU A 1 190 ? -6.507 6.537 -20.188 1.00 46.22 190 GLU A CA 1
ATOM 1493 C C . GLU A 1 190 ? -7.529 5.625 -19.489 1.00 46.22 190 GLU A C 1
ATOM 1495 O O . GLU A 1 190 ? -8.312 6.047 -18.629 1.00 46.22 190 GLU A O 1
ATOM 1500 N N . LYS A 1 191 ? -7.530 4.341 -19.854 1.00 48.50 191 LYS A N 1
ATOM 1501 C CA . LYS A 1 191 ? -8.337 3.326 -19.179 1.00 48.50 191 LYS A CA 1
ATOM 1502 C C . LYS A 1 191 ? -7.556 2.821 -17.979 1.00 48.50 191 LYS A C 1
ATOM 1504 O O . LYS A 1 191 ? -6.712 1.942 -18.108 1.00 48.50 191 LYS A O 1
ATOM 1509 N N . TYR A 1 192 ? -7.867 3.348 -16.803 1.00 56.16 192 TYR A N 1
ATOM 1510 C CA . TYR A 1 192 ? -7.432 2.761 -15.538 1.00 56.16 192 TYR A CA 1
ATOM 1511 C C . TYR A 1 192 ? -8.309 1.559 -15.175 1.00 56.16 192 TYR A C 1
ATOM 1513 O O . TYR A 1 192 ? -9.484 1.513 -15.554 1.00 56.16 192 TYR A O 1
ATOM 1521 N N . PRO A 1 193 ? -7.775 0.569 -14.442 1.00 58.06 193 PRO A N 1
ATOM 1522 C CA . PRO A 1 193 ? -8.611 -0.495 -13.922 1.00 58.06 193 PRO A CA 1
ATOM 1523 C C . PRO A 1 193 ? -9.617 0.121 -12.938 1.00 58.06 193 PRO A C 1
ATOM 1525 O O . PRO A 1 193 ? -9.230 0.842 -12.018 1.00 58.06 193 PRO A O 1
ATOM 1528 N N . ASP A 1 194 ? -10.908 -0.162 -13.126 1.00 66.25 194 ASP A N 1
ATOM 1529 C CA . ASP A 1 194 ? -11.966 0.274 -12.208 1.00 66.25 194 ASP A CA 1
ATOM 1530 C C . ASP A 1 194 ? -11.919 -0.570 -10.923 1.00 66.25 194 ASP A C 1
ATOM 1532 O O . ASP A 1 194 ? -12.703 -1.496 -10.707 1.00 66.25 194 ASP A O 1
ATOM 1536 N N . ILE A 1 195 ? -10.892 -0.326 -10.106 1.00 76.81 195 ILE A N 1
ATOM 1537 C CA . ILE A 1 195 ? -10.706 -0.985 -8.816 1.00 76.81 195 ILE A CA 1
ATOM 1538 C C . ILE A 1 195 ? -11.227 -0.038 -7.750 1.00 76.81 195 ILE A C 1
ATOM 1540 O O . ILE A 1 195 ? -10.523 0.859 -7.283 1.00 76.81 195 ILE A O 1
ATOM 1544 N N . GLU A 1 196 ? -12.474 -0.255 -7.352 1.00 86.12 196 GLU A N 1
ATOM 1545 C CA . GLU A 1 196 ? -13.052 0.399 -6.187 1.00 86.12 196 GLU A CA 1
ATOM 1546 C C . GLU A 1 196 ? -12.631 -0.336 -4.910 1.00 86.12 196 GLU A C 1
ATOM 1548 O O . GLU A 1 196 ? -12.754 -1.557 -4.802 1.00 86.12 196 GLU A O 1
ATOM 1553 N N . ILE A 1 197 ? -12.158 0.418 -3.920 1.00 90.56 197 ILE A N 1
ATOM 1554 C CA . ILE A 1 197 ? -11.915 -0.077 -2.568 1.00 90.56 197 ILE A CA 1
ATOM 1555 C C . ILE A 1 197 ? -12.938 0.499 -1.597 1.00 90.56 197 ILE A C 1
ATOM 1557 O O . ILE A 1 197 ? -13.348 1.656 -1.700 1.00 90.56 197 ILE A O 1
ATOM 1561 N N . THR A 1 198 ? -13.324 -0.313 -0.622 1.00 93.81 198 THR A N 1
ATOM 1562 C CA . THR A 1 198 ? -14.245 0.038 0.464 1.00 93.81 198 THR A CA 1
ATOM 1563 C C . THR A 1 198 ? -13.567 -0.151 1.820 1.00 93.81 198 THR A C 1
ATOM 1565 O O . THR A 1 198 ? -12.443 -0.650 1.908 1.00 93.81 198 THR A O 1
ATOM 1568 N N . GLU A 1 199 ? -14.258 0.173 2.915 1.00 93.50 199 GLU A N 1
ATOM 1569 C CA . GLU A 1 199 ? -13.757 -0.115 4.267 1.00 93.50 199 GLU A CA 1
ATOM 1570 C C . GLU A 1 199 ? -13.410 -1.604 4.479 1.00 93.50 199 GLU A C 1
ATOM 1572 O O . GLU A 1 199 ? -12.475 -1.939 5.208 1.00 93.50 199 GLU A O 1
ATOM 1577 N N . ASN A 1 200 ? -14.107 -2.512 3.786 1.00 93.88 200 ASN A N 1
ATOM 1578 C CA . ASN A 1 200 ? -13.873 -3.950 3.888 1.00 93.88 200 ASN A CA 1
ATOM 1579 C C . ASN A 1 200 ? -12.550 -4.366 3.242 1.00 93.88 200 ASN A C 1
ATOM 1581 O O . ASN A 1 200 ? -12.001 -5.414 3.591 1.00 93.88 200 ASN A O 1
ATOM 1585 N N . ASP A 1 201 ? -12.013 -3.543 2.342 1.00 94.25 201 ASP A N 1
ATOM 1586 C CA . ASP A 1 201 ? -10.763 -3.789 1.628 1.00 94.25 201 ASP A CA 1
ATOM 1587 C C . ASP A 1 201 ? -9.530 -3.372 2.426 1.00 94.25 201 ASP A C 1
ATOM 1589 O O . ASP A 1 201 ? -8.417 -3.803 2.118 1.00 94.25 201 ASP A O 1
ATOM 1593 N N . LEU A 1 202 ? -9.742 -2.620 3.508 1.00 95.69 202 LEU A N 1
ATOM 1594 C CA . LEU A 1 202 ? -8.688 -2.069 4.338 1.00 95.69 202 LEU A CA 1
ATOM 1595 C C . LEU A 1 202 ? -8.208 -3.050 5.413 1.00 95.69 202 LEU A C 1
ATOM 1597 O O . LEU A 1 202 ? -8.954 -3.822 6.029 1.00 95.69 202 LEU A O 1
ATOM 1601 N N . TRP A 1 203 ? -6.912 -2.962 5.670 1.00 95.50 203 TRP A N 1
ATOM 1602 C CA . TRP A 1 203 ? -6.154 -3.755 6.619 1.00 95.50 203 TRP A CA 1
ATOM 1603 C C . TRP A 1 203 ? -5.334 -2.847 7.524 1.00 95.50 203 TRP A C 1
ATOM 1605 O O . TRP A 1 203 ? -4.928 -1.751 7.147 1.00 95.50 203 TRP A O 1
ATOM 1615 N N . ILE A 1 204 ? -5.040 -3.352 8.714 1.00 93.94 204 ILE A N 1
ATOM 1616 C CA . ILE A 1 204 ? -4.167 -2.721 9.697 1.00 93.94 204 ILE A CA 1
ATOM 1617 C C . ILE A 1 204 ? -3.195 -3.763 10.246 1.00 93.94 204 ILE A C 1
ATOM 1619 O O . ILE A 1 204 ? -3.539 -4.939 10.420 1.00 93.94 204 ILE A O 1
ATOM 1623 N N . THR A 1 205 ? -1.957 -3.351 10.508 1.00 92.19 205 THR A N 1
ATOM 1624 C CA . THR A 1 205 ? -0.935 -4.255 11.043 1.00 92.19 205 THR A CA 1
ATOM 1625 C C . THR A 1 205 ? -1.032 -4.395 12.557 1.00 92.19 205 THR A C 1
ATOM 1627 O O . THR A 1 205 ? -1.515 -3.518 13.275 1.00 92.19 205 THR A O 1
ATOM 1630 N N . SER A 1 206 ? -0.499 -5.499 13.073 1.00 91.44 206 SER A N 1
ATOM 1631 C CA . SER A 1 206 ? -0.418 -5.752 14.510 1.00 91.44 206 SER A CA 1
ATOM 1632 C C . SER A 1 206 ? 0.389 -4.702 15.256 1.00 91.44 206 SER A C 1
ATOM 1634 O O . SER A 1 206 ? 0.136 -4.465 16.430 1.00 91.44 206 SER A O 1
ATOM 1636 N N . ASP A 1 207 ? 1.380 -4.097 14.599 1.00 88.62 207 ASP A N 1
ATOM 1637 C CA . ASP A 1 207 ? 2.226 -3.083 15.223 1.00 88.62 207 ASP A CA 1
ATOM 1638 C C . ASP A 1 207 ? 1.436 -1.799 15.487 1.00 88.62 207 ASP A C 1
ATOM 1640 O O . ASP A 1 207 ? 1.606 -1.203 16.546 1.00 88.62 207 ASP A O 1
ATOM 1644 N N . GLN A 1 208 ? 0.521 -1.426 14.586 1.00 89.75 208 GLN A N 1
ATOM 1645 C CA . GLN A 1 208 ? -0.376 -0.290 14.808 1.00 89.75 208 GLN A CA 1
ATOM 1646 C C . GLN A 1 208 ? -1.444 -0.593 15.849 1.00 89.75 208 GLN A C 1
ATOM 1648 O O . GLN A 1 208 ? -1.648 0.210 16.752 1.00 89.75 208 GLN A O 1
ATOM 1653 N N . VAL A 1 209 ? -2.055 -1.780 15.805 1.00 92.06 209 VAL A N 1
ATOM 1654 C CA . VAL A 1 209 ? -2.998 -2.207 16.854 1.00 92.06 209 VAL A CA 1
ATOM 1655 C C . VAL A 1 209 ? -2.321 -2.208 18.230 1.00 92.06 209 VAL A C 1
ATOM 1657 O O . VAL A 1 209 ? -2.907 -1.758 19.210 1.00 92.06 209 VAL A O 1
ATOM 1660 N N . ARG A 1 210 ? -1.060 -2.657 18.313 1.00 90.50 210 ARG A N 1
ATOM 1661 C CA . ARG A 1 210 ? -0.275 -2.622 19.556 1.00 90.50 210 ARG A CA 1
ATOM 1662 C C . ARG A 1 210 ? -0.030 -1.201 20.048 1.00 90.50 210 ARG A C 1
ATOM 1664 O O . ARG A 1 210 ? 0.004 -0.998 21.256 1.00 90.50 210 ARG A O 1
ATOM 1671 N N . GLU A 1 211 ? 0.168 -0.250 19.140 1.00 88.44 211 GLU A N 1
ATOM 1672 C CA . GLU A 1 211 ? 0.317 1.157 19.500 1.00 88.44 211 GLU A CA 1
ATOM 1673 C C . GLU A 1 211 ? -0.994 1.721 20.049 1.00 88.44 211 GLU A C 1
ATOM 1675 O O . GLU A 1 211 ? -0.997 2.248 21.156 1.00 88.44 211 GLU A O 1
ATOM 1680 N N . LEU A 1 212 ? -2.113 1.509 19.348 1.00 90.75 212 LEU A N 1
ATOM 1681 C CA . LEU A 1 212 ? -3.442 1.965 19.772 1.00 90.75 212 LEU A CA 1
ATOM 1682 C C . LEU A 1 212 ? -3.835 1.428 21.156 1.00 90.75 212 LEU A C 1
ATOM 1684 O O . LEU A 1 212 ? -4.382 2.165 21.974 1.00 90.75 212 LEU A O 1
ATOM 1688 N N . LEU A 1 213 ? -3.501 0.171 21.462 1.00 90.75 213 LEU A N 1
ATOM 1689 C CA . LEU A 1 213 ? -3.761 -0.425 22.777 1.00 90.75 213 LEU A CA 1
ATOM 1690 C C . LEU A 1 213 ? -3.097 0.327 23.942 1.00 90.75 213 LEU A C 1
ATOM 1692 O O . LEU A 1 213 ? -3.597 0.257 25.060 1.00 90.75 213 LEU A O 1
ATOM 1696 N N . LYS A 1 214 ? -1.989 1.045 23.716 1.00 88.31 214 LYS A N 1
ATOM 1697 C CA . LYS A 1 214 ? -1.316 1.812 24.781 1.00 88.31 214 LYS A CA 1
ATOM 1698 C C . LYS A 1 214 ? -2.134 3.014 25.251 1.00 88.31 214 LYS A C 1
ATOM 1700 O O . LYS A 1 214 ? -1.902 3.497 26.355 1.00 88.31 214 LYS A O 1
ATOM 1705 N N . TYR A 1 215 ? -3.061 3.477 24.419 1.00 86.62 215 TYR A N 1
ATOM 1706 C CA . TYR A 1 215 ? -3.827 4.700 24.628 1.00 86.62 215 TYR A CA 1
ATOM 1707 C C . TYR A 1 215 ? -5.240 4.443 25.17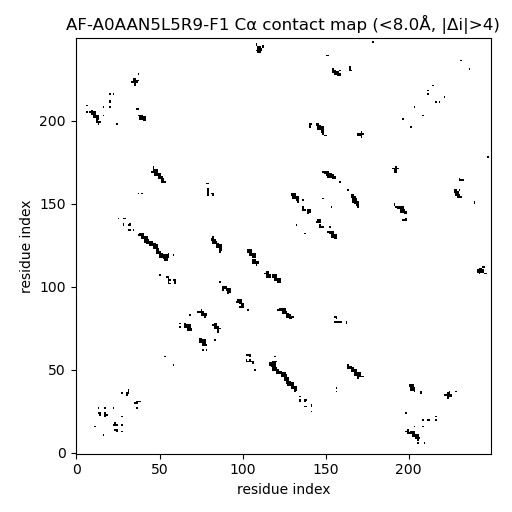1 1.00 86.62 215 TYR A C 1
ATOM 1709 O O . TYR A 1 215 ? -5.972 5.393 25.404 1.00 86.62 215 TYR A O 1
ATOM 1717 N N . ASN A 1 216 ? -5.633 3.183 25.417 1.00 82.50 216 ASN A N 1
ATOM 1718 C CA . ASN A 1 216 ? -6.923 2.822 26.035 1.00 82.50 216 ASN A CA 1
ATOM 1719 C C . ASN A 1 216 ? -8.141 3.550 25.424 1.00 82.50 216 ASN A C 1
ATOM 1721 O O . ASN A 1 216 ? -9.030 3.993 26.148 1.00 82.50 216 ASN A O 1
ATOM 1725 N N . SER A 1 217 ? -8.155 3.683 24.096 1.00 80.31 217 SER A N 1
ATOM 1726 C CA . SER A 1 217 ? -9.204 4.368 23.324 1.00 80.31 217 SER A CA 1
ATOM 1727 C C . SER A 1 217 ? -9.277 5.894 23.486 1.00 80.31 217 SER A C 1
ATOM 1729 O O . SER A 1 217 ? -10.157 6.513 22.894 1.00 80.31 217 SER A O 1
ATOM 1731 N N . ASP A 1 218 ? -8.334 6.518 24.198 1.00 84.56 218 ASP A N 1
ATOM 1732 C CA . ASP A 1 218 ? -8.130 7.969 24.186 1.00 84.56 218 ASP A CA 1
ATOM 1733 C C . ASP A 1 218 ? -7.053 8.350 23.163 1.00 84.56 218 ASP A C 1
ATOM 1735 O O . ASP A 1 218 ? -5.849 8.388 23.424 1.00 84.56 218 ASP A O 1
ATOM 1739 N N . TYR A 1 219 ? -7.506 8.557 21.932 1.00 84.31 219 TYR A N 1
ATOM 1740 C CA . TYR A 1 219 ? -6.643 8.731 20.772 1.00 84.31 219 TYR A CA 1
ATOM 1741 C C . TYR A 1 219 ? -6.302 10.192 20.459 1.00 84.31 219 TYR A C 1
ATOM 1743 O O . TYR A 1 219 ? -5.657 10.453 19.436 1.00 84.31 219 TYR A O 1
ATOM 1751 N N . SER A 1 220 ? -6.705 11.159 21.294 1.00 80.31 220 SER A N 1
ATOM 1752 C CA . SER A 1 220 ? -6.377 12.577 21.076 1.00 80.31 220 SER A CA 1
ATOM 1753 C C . SER A 1 220 ? -4.867 12.803 21.025 1.00 80.31 220 SER A C 1
ATOM 1755 O O . SER A 1 220 ? -4.397 13.521 20.141 1.00 80.31 220 SER A O 1
ATOM 1757 N N . ASP A 1 221 ? -4.133 12.090 21.880 1.00 79.56 221 ASP A N 1
ATOM 1758 C CA . ASP A 1 221 ? -2.704 12.281 22.149 1.00 79.56 221 ASP A CA 1
ATOM 1759 C C . ASP A 1 221 ? -1.796 11.349 21.329 1.00 79.56 221 ASP A C 1
ATOM 1761 O O . ASP A 1 221 ? -0.581 11.291 21.548 1.00 79.56 221 ASP A O 1
ATOM 1765 N N . LEU A 1 222 ? -2.368 10.591 20.387 1.00 82.06 222 LEU A N 1
ATOM 1766 C CA . LEU A 1 222 ? -1.577 9.815 19.435 1.00 82.06 222 LEU A CA 1
ATOM 1767 C C . LEU A 1 222 ? -0.737 10.772 18.581 1.00 82.06 222 LEU A C 1
ATOM 1769 O O . LEU A 1 222 ? -1.311 11.650 17.931 1.00 82.06 222 LEU A O 1
ATOM 1773 N N . PRO A 1 223 ? 0.597 10.609 18.557 1.00 76.94 223 PRO A N 1
ATOM 1774 C CA . PRO A 1 223 ? 1.447 11.403 17.689 1.00 76.94 223 PRO A CA 1
ATOM 1775 C C . PRO A 1 223 ? 1.165 11.056 16.227 1.00 76.94 223 PRO A C 1
ATOM 1777 O O . PRO A 1 223 ? 0.864 9.904 15.905 1.00 76.94 223 PRO A O 1
ATOM 1780 N N . ASP A 1 224 ? 1.342 12.034 15.342 1.00 68.81 224 ASP A N 1
ATOM 1781 C CA . ASP A 1 224 ? 1.177 11.824 13.907 1.00 68.81 224 ASP A CA 1
ATOM 1782 C C . ASP A 1 224 ? 2.118 10.707 13.432 1.00 68.81 224 ASP A C 1
ATOM 1784 O O . ASP A 1 224 ? 3.350 10.773 13.554 1.00 68.81 224 ASP A O 1
ATOM 1788 N N . SER A 1 225 ? 1.524 9.644 12.892 1.00 61.66 225 SER A N 1
ATOM 1789 C CA . SER A 1 225 ? 2.255 8.489 12.370 1.00 61.66 225 SER A CA 1
ATOM 1790 C C . SER A 1 225 ? 2.941 8.785 11.038 1.00 61.66 225 SER A C 1
ATOM 1792 O O . SER A 1 225 ? 3.815 8.013 10.635 1.00 61.66 225 SER A O 1
ATOM 1794 N N . ALA A 1 226 ? 2.629 9.932 10.417 1.00 48.06 226 ALA A N 1
ATOM 1795 C CA . ALA A 1 226 ? 3.245 10.453 9.196 1.00 48.06 226 ALA A CA 1
ATOM 1796 C C . ALA A 1 226 ? 4.787 10.449 9.237 1.00 48.06 226 ALA A C 1
ATOM 1798 O O . ALA A 1 226 ? 5.436 10.303 8.208 1.00 48.06 226 ALA A O 1
ATOM 1799 N N . ARG A 1 227 ? 5.411 10.470 10.427 1.00 43.47 227 ARG A N 1
ATOM 1800 C CA . ARG A 1 227 ? 6.872 10.316 10.574 1.00 43.47 227 ARG A CA 1
ATOM 1801 C C . ARG A 1 227 ? 7.420 8.894 10.355 1.00 43.47 227 ARG A C 1
ATOM 1803 O O . ARG A 1 227 ? 8.626 8.712 10.476 1.00 43.47 227 ARG A O 1
ATOM 1810 N N . ARG A 1 228 ? 6.595 7.863 10.122 1.00 45.75 228 ARG A N 1
ATOM 1811 C CA . ARG A 1 228 ? 7.049 6.450 10.104 1.00 45.75 228 ARG A CA 1
ATOM 1812 C C . ARG A 1 228 ? 6.644 5.616 8.891 1.00 45.75 228 ARG A C 1
ATOM 1814 O O . ARG A 1 228 ? 6.893 4.408 8.916 1.00 45.75 228 ARG A O 1
ATOM 1821 N N . GLY A 1 229 ? 6.024 6.177 7.859 1.00 42.28 229 GLY A N 1
ATOM 1822 C CA . GLY A 1 229 ? 5.643 5.320 6.733 1.00 42.28 229 GLY A CA 1
ATOM 1823 C C . GLY A 1 229 ? 4.831 5.926 5.612 1.00 42.28 229 GLY A C 1
ATOM 1824 O O . GLY A 1 229 ? 4.216 5.158 4.888 1.00 42.28 229 GLY A O 1
ATOM 1825 N N . ILE A 1 230 ? 4.819 7.245 5.454 1.00 46.38 230 ILE A N 1
ATOM 1826 C CA . ILE A 1 230 ? 4.316 7.853 4.230 1.00 46.38 230 ILE A CA 1
ATOM 1827 C C . ILE A 1 230 ? 5.445 8.757 3.745 1.00 46.38 230 ILE A C 1
ATOM 1829 O O . ILE A 1 230 ? 5.595 9.874 4.227 1.00 46.38 230 ILE A O 1
ATOM 1833 N N . SER A 1 231 ? 6.272 8.289 2.806 1.00 40.62 231 SER A N 1
ATOM 1834 C CA . SER A 1 231 ? 7.036 9.220 1.967 1.00 40.62 231 SER A CA 1
ATOM 1835 C C . SER A 1 231 ? 6.062 9.856 0.967 1.00 40.62 231 SER A C 1
ATOM 1837 O O . SER A 1 231 ? 6.198 9.737 -0.247 1.00 40.62 231 SER A O 1
ATOM 1839 N N . SER A 1 232 ? 4.993 10.470 1.469 1.00 43.09 232 SER A N 1
ATOM 1840 C CA . SER A 1 232 ? 4.180 11.382 0.687 1.00 43.09 232 SER A CA 1
ATOM 1841 C C . SER A 1 232 ? 5.017 12.635 0.596 1.00 43.09 232 SER A C 1
ATOM 1843 O O . SER A 1 232 ? 4.930 13.507 1.458 1.00 43.09 232 SER A O 1
ATOM 1845 N N . ASN A 1 233 ? 5.886 12.697 -0.407 1.00 41.50 233 ASN A N 1
ATOM 1846 C CA . ASN A 1 233 ? 6.408 13.980 -0.815 1.00 41.50 233 ASN A CA 1
ATOM 1847 C C . ASN A 1 233 ? 5.174 14.783 -1.291 1.00 41.50 233 ASN A C 1
ATOM 1849 O O . ASN A 1 233 ? 4.491 14.349 -2.220 1.00 41.50 233 ASN A O 1
ATOM 1853 N N . PRO A 1 234 ? 4.767 15.884 -0.641 1.00 39.69 234 PRO A N 1
ATOM 1854 C CA . PRO A 1 234 ? 3.661 16.700 -1.144 1.00 39.69 234 PRO A CA 1
ATOM 1855 C C . PRO A 1 234 ? 3.946 17.222 -2.567 1.00 39.69 234 PRO A C 1
ATOM 1857 O O . PRO A 1 234 ? 3.001 17.438 -3.331 1.00 39.69 234 PRO A O 1
ATOM 1860 N N . ASP A 1 235 ? 5.226 17.308 -2.955 1.00 42.28 235 ASP A N 1
ATOM 1861 C CA . ASP A 1 235 ? 5.657 17.575 -4.329 1.00 42.28 235 ASP A CA 1
ATOM 1862 C C . ASP A 1 235 ? 5.339 16.411 -5.276 1.00 42.28 235 ASP A C 1
ATOM 1864 O O . ASP A 1 235 ? 4.954 16.670 -6.412 1.00 42.28 235 ASP A O 1
ATOM 1868 N N . LEU A 1 236 ? 5.360 15.149 -4.810 1.00 45.25 236 LEU A N 1
ATOM 1869 C CA . LEU A 1 236 ? 4.849 14.010 -5.584 1.00 45.25 236 LEU A CA 1
ATOM 1870 C C . LEU A 1 236 ? 3.401 14.269 -5.972 1.00 45.25 236 LEU A C 1
ATOM 1872 O O . LEU A 1 236 ? 3.083 14.173 -7.136 1.00 45.25 236 LEU A O 1
ATOM 1876 N N . MET A 1 237 ? 2.522 14.629 -5.033 1.00 41.00 237 MET A N 1
ATOM 1877 C CA . MET A 1 237 ? 1.088 14.830 -5.303 1.00 41.00 237 MET A CA 1
ATOM 1878 C C . MET A 1 237 ? 0.803 16.010 -6.247 1.00 41.00 237 MET A C 1
ATOM 1880 O O . MET A 1 237 ? -0.160 15.966 -7.018 1.00 41.00 237 MET A O 1
ATOM 1884 N N . GLN A 1 238 ? 1.610 17.076 -6.186 1.00 41.94 238 GLN A N 1
ATOM 1885 C CA . GLN A 1 238 ? 1.496 18.211 -7.110 1.00 41.94 238 GLN A CA 1
ATOM 1886 C C . GLN A 1 238 ? 2.098 17.919 -8.485 1.00 41.94 238 GLN A C 1
ATOM 1888 O O . GLN A 1 238 ? 1.536 18.356 -9.489 1.00 41.94 238 GLN A O 1
ATOM 1893 N N . GLU A 1 239 ? 3.200 17.178 -8.550 1.00 43.12 239 GLU A N 1
ATOM 1894 C CA . GLU A 1 239 ? 3.754 16.683 -9.808 1.00 43.12 239 GLU A CA 1
ATOM 1895 C C . GLU A 1 239 ? 2.902 15.567 -10.404 1.00 43.12 239 GLU A C 1
ATOM 1897 O O . GLU A 1 239 ? 2.779 15.497 -11.617 1.00 43.12 239 GLU A O 1
ATOM 1902 N N . ILE A 1 240 ? 2.217 14.778 -9.577 1.00 44.00 240 ILE A N 1
ATOM 1903 C CA . ILE A 1 240 ? 1.305 13.712 -9.988 1.00 44.00 240 ILE A CA 1
ATOM 1904 C C . ILE A 1 240 ? 0.150 14.288 -10.812 1.00 44.00 240 ILE A C 1
ATOM 1906 O O . ILE A 1 240 ? -0.265 13.703 -11.800 1.00 44.00 240 ILE A O 1
ATOM 1910 N N . LYS A 1 241 ? -0.328 15.488 -10.463 1.00 37.34 241 LYS A N 1
ATOM 1911 C CA . LYS A 1 241 ? -1.312 16.222 -11.275 1.00 37.34 241 LYS A CA 1
ATOM 1912 C C . LYS A 1 241 ? -0.745 16.790 -12.575 1.00 37.34 241 LYS A C 1
ATOM 1914 O O . LYS A 1 241 ? -1.518 17.276 -13.395 1.00 37.34 241 LYS A O 1
ATOM 1919 N N . LYS A 1 242 ? 0.580 16.828 -12.717 1.00 39.25 242 LYS A N 1
ATOM 1920 C CA . LYS A 1 242 ? 1.256 17.298 -13.921 1.00 39.25 242 LYS A CA 1
ATOM 1921 C C . LYS A 1 242 ? 1.576 16.132 -14.847 1.00 39.25 242 LYS A C 1
ATOM 1923 O O . LYS A 1 242 ? 1.358 16.319 -16.029 1.00 39.25 242 LYS A O 1
ATOM 1928 N N . VAL A 1 243 ? 2.062 14.983 -14.358 1.00 41.16 243 VAL A N 1
ATOM 1929 C CA . VAL A 1 243 ? 2.464 13.821 -15.181 1.00 41.16 243 VAL A CA 1
ATOM 1930 C C . VAL A 1 243 ? 1.281 13.299 -16.004 1.00 41.16 243 VAL A C 1
ATOM 1932 O O . VAL A 1 243 ? 0.523 12.448 -15.562 1.00 41.16 243 VAL A O 1
ATOM 1935 N N . ASN A 1 244 ? 1.145 13.851 -17.204 1.00 43.09 244 ASN A N 1
ATOM 1936 C CA . ASN A 1 244 ? 0.278 13.415 -18.278 1.00 43.09 244 ASN A CA 1
ATOM 1937 C C . ASN A 1 244 ? 1.176 13.046 -19.460 1.00 43.09 244 ASN A C 1
ATOM 1939 O O . ASN A 1 244 ? 2.044 13.833 -19.840 1.00 43.09 244 ASN A O 1
ATOM 1943 N N . HIS A 1 245 ? 0.864 11.890 -20.044 1.00 41.31 245 HIS A N 1
ATOM 1944 C CA . HIS A 1 245 ? 1.348 11.353 -21.314 1.00 41.31 245 HIS A CA 1
ATOM 1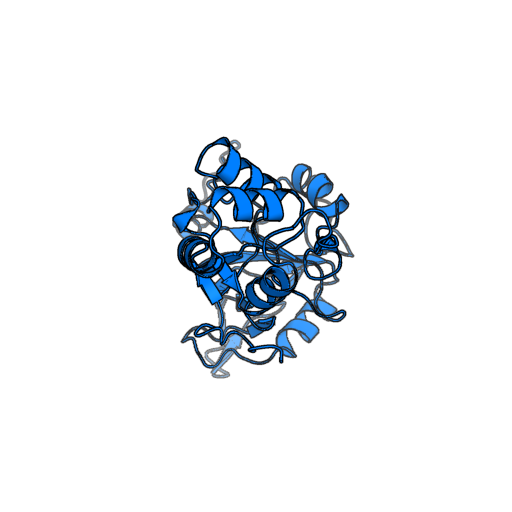945 C C . HIS A 1 245 ? 2.787 10.792 -21.333 1.00 41.31 245 HIS A C 1
ATOM 1947 O O . HIS A 1 245 ? 3.726 11.369 -20.796 1.00 41.31 245 HIS A O 1
ATOM 1953 N N . ILE A 1 246 ? 2.946 9.694 -22.088 1.00 36.97 246 ILE A N 1
ATOM 1954 C CA . ILE A 1 246 ? 4.209 9.116 -22.598 1.00 36.97 246 ILE A CA 1
ATOM 1955 C C . ILE A 1 246 ? 4.874 8.011 -21.738 1.00 36.97 246 ILE A C 1
ATOM 1957 O O . ILE A 1 246 ? 6.079 7.796 -21.814 1.00 36.97 246 ILE A O 1
ATOM 1961 N N . ALA A 1 247 ? 4.113 7.221 -20.971 1.00 34.84 247 ALA A N 1
ATOM 1962 C CA . ALA A 1 247 ? 4.613 5.911 -20.506 1.00 34.84 247 ALA A CA 1
ATOM 1963 C C . ALA A 1 247 ? 4.351 4.764 -21.513 1.00 34.84 247 ALA A C 1
ATOM 1965 O O . ALA A 1 247 ? 4.800 3.648 -21.285 1.00 34.84 247 ALA A O 1
ATOM 1966 N N . GLU A 1 248 ? 3.646 5.028 -22.620 1.00 36.44 248 GLU A N 1
ATOM 1967 C CA . GLU A 1 248 ? 3.073 3.988 -23.499 1.00 36.44 248 GLU A CA 1
ATOM 1968 C C . GLU A 1 248 ? 3.762 3.850 -24.869 1.00 36.44 248 GLU A C 1
ATOM 1970 O O . GLU A 1 248 ? 3.277 3.146 -25.748 1.00 36.44 248 GLU A O 1
ATOM 1975 N N . HIS A 1 249 ? 4.923 4.475 -25.059 1.00 27.66 249 HIS A N 1
ATOM 1976 C CA . HIS A 1 249 ? 5.747 4.256 -26.247 1.00 27.66 249 HIS A CA 1
ATOM 1977 C C . HIS A 1 249 ? 7.163 3.888 -25.834 1.00 27.66 249 HIS A C 1
ATOM 1979 O O . HIS A 1 249 ? 8.020 4.764 -25.833 1.00 27.66 249 HIS A O 1
ATOM 1985 N N . HIS A 1 250 ? 7.390 2.625 -25.463 1.00 28.88 250 HIS A N 1
ATOM 1986 C CA . HIS A 1 250 ? 8.613 1.866 -25.756 1.00 28.88 250 HIS A CA 1
ATOM 1987 C C . HIS A 1 250 ? 8.434 0.384 -25.435 1.00 28.88 250 HIS A C 1
ATOM 1989 O O . HIS A 1 250 ? 7.907 0.075 -24.344 1.00 28.88 250 HIS A O 1
#

Organism: Klebsiella oxytoca (NCBI:txid571)

Sequence (250 aa):
MSDTTKIPFSFCRIKRAADFLGVSTDDLLSLAVSEKITLCVRLDGLKSVLWIEGNATELSDWYLSLSTNNSALAFAHNISKYTSFAIDRVSYDEENDDTIFHPWFYQSQLADGSSSSEKSQSHQGRAFGLWVPQLPVINSVLNYGKSSLLWGSLGLYRTDESTPALCLIPLSLNHDDICDSEEDDEHYEEKYPDIEITENDLWITSDQVRELLKYNSDYSDLPDSARRGISSNPDLMQEIKKVNHIAEHH

Solvent-accessible surface area (backbone atoms only — not comparable to full-atom values): 14115 Å² total; per-residue (Å²): 133,82,79,76,80,81,72,97,50,73,54,44,45,38,60,64,50,16,64,73,70,73,51,51,57,65,56,55,46,50,35,33,62,63,31,44,44,74,52,21,36,75,42,86,53,46,47,23,28,48,41,34,54,36,40,28,68,63,49,36,55,51,57,70,69,36,56,70,40,90,88,50,100,59,73,20,26,38,76,30,96,50,23,31,42,17,69,57,87,79,45,70,40,80,89,76,77,40,77,48,67,82,72,50,27,41,66,25,58,32,42,83,70,47,72,39,79,56,25,16,29,40,54,56,19,29,34,30,38,39,32,17,56,36,65,71,40,51,45,31,23,69,78,68,54,37,28,66,54,50,80,56,34,29,32,56,54,42,64,57,97,85,50,65,46,43,26,36,32,61,46,27,92,60,47,71,70,60,72,70,52,93,68,92,58,101,72,78,74,88,66,61,39,92,44,71,41,37,67,84,50,28,25,37,43,36,69,57,55,56,54,52,62,76,43,76,83,56,64,87,79,56,63,64,37,56,84,58,35,53,74,69,49,68,64,53,61,59,46,55,78,44,56,46,74,78,89,82,79,129

Nearest PDB structures (foldseek):
  4dnt-assembly1_A  TM=2.099E-01  e=5.161E+00  Escherichia coli K-12